Protein AF-A0A1G5BGG0-F1 (afdb_monomer_lite)

Sequence (220 aa):
MVTHTICEYDKLLIKLFEKKNYEIHVLNIMNLSRKIFKEKYERVTEQSEGQCDYIALESKIKFDAKLPFEPWQIELLTNGKKHEADVMGWLNVLKEESIYEPLEHRCNRNYIKEKKLYQIMKMQIEKDRPDENIIFFIPYPIVYSESTSVFGQFASDYLDALYEALEKEVNLESREIFIIYPASEKNQFAIRTMKKTIVEYVYYEGMEEYFSYETMIRVE

Secondary structure (DSSP, 8-state):
-EEEEEEEE-TTHHHHHGGGHHHHHHHHHHHH-SSSS-S-EEE-S--SSS--SEEETTT--EEEEE----HHHHHTT--SSSS---HHHHHHHHHTTSTTS-HHHHT-HHHHHHSHHHHHHHHHHHHS-TTEEEEEE--S--S---TT-TTGGGS--HHHHHHHHHHHHS--TTPPEEEEEE-SSTTEEEEEETTSS-EEEEE-GGGTTTEEEEEEEE--

Radius of gyration: 17.03 Å; chains: 1; bounding box: 40×47×41 Å

Foldseek 3Di:
DDKDKDKWFDLCLLVCVPPVVVLVVVLVQLCQDCPPNPAHKDADPCCVDQAAGIAGPPPRQGAHEDALDDPVLSCLSHPPPDDRRNVVVSVVLCCCQAQNDDQVQLQDLVSLCVDSSLVSVLVVLQPHDLSYAYEYEDAEHRHAADPPDPCVLVDCGSLLSSLVNSVVPDCSPPHWYWYWYDYQAWQKIWIDTNVDSDIDIGHDCVCVNGMTIHMDDDDD

Structure (mmCIF, N/CA/C/O backbone):
data_AF-A0A1G5BGG0-F1
#
_entry.id   AF-A0A1G5BGG0-F1
#
loop_
_atom_site.group_PDB
_atom_site.id
_atom_site.type_symbol
_atom_site.label_atom_id
_atom_site.label_alt_id
_atom_site.label_comp_id
_atom_site.label_asym_id
_atom_site.label_entity_id
_atom_site.label_seq_id
_atom_site.pdbx_PDB_ins_code
_atom_site.Cartn_x
_atom_site.Cartn_y
_atom_site.Cartn_z
_atom_site.occupancy
_atom_site.B_iso_or_equiv
_atom_site.auth_seq_id
_atom_site.auth_comp_id
_atom_site.auth_asym_id
_atom_site.auth_atom_id
_atom_site.pdbx_PDB_model_num
ATOM 1 N N . MET A 1 1 ? 12.019 -22.922 -15.764 1.00 52.41 1 MET A N 1
ATOM 2 C CA . MET A 1 1 ? 10.893 -21.988 -15.560 1.00 52.41 1 MET A CA 1
ATOM 3 C C . MET A 1 1 ? 11.417 -20.592 -15.825 1.00 52.41 1 MET A C 1
ATOM 5 O O . MET A 1 1 ? 12.316 -20.160 -15.112 1.00 52.41 1 MET A O 1
ATOM 9 N N . VAL A 1 2 ? 10.946 -19.949 -16.894 1.00 52.53 2 VAL A N 1
ATOM 10 C CA . VAL A 1 2 ? 11.368 -18.588 -17.248 1.00 52.53 2 VAL A CA 1
ATOM 11 C C . VAL A 1 2 ? 10.204 -17.653 -16.968 1.00 52.53 2 VAL A C 1
ATOM 13 O O . VAL A 1 2 ? 9.147 -17.740 -17.598 1.00 52.53 2 VAL A O 1
ATOM 16 N N . THR A 1 3 ? 10.402 -16.768 -16.003 1.00 57.41 3 THR A N 1
ATOM 17 C CA . THR A 1 3 ? 9.424 -15.755 -15.622 1.00 57.41 3 THR A CA 1
ATOM 18 C C . THR A 1 3 ? 9.630 -14.518 -16.489 1.00 57.41 3 THR A C 1
ATOM 20 O O . THR A 1 3 ? 10.728 -13.966 -16.527 1.00 57.41 3 THR A O 1
ATOM 23 N N . HIS A 1 4 ? 8.589 -14.099 -17.206 1.00 62.53 4 HIS A N 1
ATOM 24 C CA . HIS A 1 4 ? 8.571 -12.859 -17.976 1.00 62.53 4 HIS A CA 1
ATOM 25 C C . HIS A 1 4 ? 7.693 -11.850 -17.250 1.00 62.53 4 HIS A C 1
ATOM 27 O O . HIS A 1 4 ? 6.486 -12.043 -17.131 1.00 62.53 4 HIS A O 1
ATOM 33 N N . THR A 1 5 ? 8.297 -10.770 -16.777 1.00 69.44 5 THR A N 1
ATOM 34 C CA . THR A 1 5 ? 7.572 -9.664 -16.154 1.00 69.44 5 THR A CA 1
ATOM 35 C C . THR A 1 5 ? 7.357 -8.567 -17.187 1.00 69.44 5 THR A C 1
ATOM 37 O O . THR A 1 5 ? 8.322 -8.050 -17.751 1.00 69.44 5 THR A O 1
ATOM 40 N N . ILE A 1 6 ? 6.096 -8.221 -17.437 1.00 73.50 6 ILE A N 1
ATOM 41 C CA . ILE A 1 6 ? 5.697 -7.050 -18.212 1.00 73.50 6 ILE A CA 1
ATOM 42 C C . ILE A 1 6 ? 5.315 -5.965 -17.216 1.00 73.50 6 ILE A C 1
ATOM 44 O O . ILE A 1 6 ? 4.438 -6.146 -16.373 1.00 73.50 6 ILE A O 1
ATOM 48 N N . CYS A 1 7 ? 6.001 -4.834 -17.305 1.00 74.94 7 CYS A N 1
ATOM 49 C CA . CYS A 1 7 ? 5.709 -3.675 -16.489 1.00 74.94 7 CYS A CA 1
ATOM 50 C C . CYS A 1 7 ? 5.693 -2.449 -17.392 1.00 74.94 7 CYS A C 1
ATOM 52 O O . CYS A 1 7 ? 6.718 -2.071 -17.959 1.00 74.94 7 CYS A O 1
ATOM 54 N N . GLU A 1 8 ? 4.509 -1.876 -17.554 1.00 80.62 8 GLU A N 1
ATOM 55 C CA . GLU A 1 8 ? 4.255 -0.719 -18.396 1.00 80.62 8 GLU A CA 1
ATOM 56 C C . GLU A 1 8 ? 3.761 0.414 -17.510 1.00 80.62 8 GLU A C 1
ATOM 58 O O . GLU A 1 8 ? 2.839 0.250 -16.715 1.00 80.62 8 GLU A O 1
ATOM 63 N N . TYR A 1 9 ? 4.384 1.573 -17.647 1.00 81.31 9 TYR A N 1
ATOM 64 C CA . TYR A 1 9 ? 4.003 2.779 -16.933 1.00 81.31 9 TYR A CA 1
ATOM 65 C C . TYR A 1 9 ? 3.740 3.870 -17.956 1.00 81.31 9 TYR A C 1
ATOM 67 O O . TYR A 1 9 ? 4.577 4.129 -18.826 1.00 81.31 9 TYR A O 1
ATOM 75 N N . ASP A 1 10 ? 2.578 4.500 -17.851 1.00 80.50 10 ASP A N 1
ATOM 76 C CA . ASP A 1 10 ? 2.193 5.584 -18.739 1.00 80.50 10 ASP A CA 1
ATOM 77 C C . ASP A 1 10 ? 2.795 6.914 -18.253 1.00 80.50 10 ASP A C 1
ATOM 79 O O . ASP A 1 10 ? 3.071 7.113 -17.066 1.00 80.50 10 ASP A O 1
ATOM 83 N N . LYS A 1 11 ? 2.953 7.882 -19.161 1.00 71.81 11 LYS A N 1
ATOM 84 C CA . LYS A 1 11 ? 3.313 9.264 -18.801 1.00 71.81 11 LYS A CA 1
ATOM 85 C C . LYS A 1 11 ? 2.271 9.902 -17.870 1.00 71.81 11 LYS A C 1
ATOM 87 O O . LYS A 1 11 ? 2.589 10.856 -17.161 1.00 71.81 11 LYS A O 1
ATOM 92 N N . LEU A 1 12 ? 1.042 9.385 -17.850 1.00 82.56 12 LEU A N 1
ATOM 93 C CA . LEU A 1 12 ? -0.016 9.772 -16.924 1.00 82.56 12 LEU A CA 1
ATOM 94 C C . LEU A 1 12 ? 0.235 9.340 -15.480 1.00 82.56 12 LEU A C 1
ATOM 96 O O . LEU A 1 12 ? -0.450 9.875 -14.610 1.00 82.56 12 LEU A O 1
ATOM 100 N N . LEU A 1 13 ? 1.217 8.472 -15.195 1.00 84.81 13 LEU A N 1
ATOM 101 C CA . LEU A 1 13 ? 1.564 8.034 -13.838 1.00 84.81 13 LEU A CA 1
ATOM 102 C C . LEU A 1 13 ? 1.649 9.205 -12.855 1.00 84.81 13 LEU A C 1
ATOM 104 O O . LEU A 1 13 ? 1.180 9.090 -11.729 1.00 84.81 13 LEU A O 1
ATOM 108 N N . ILE A 1 14 ? 2.169 10.359 -13.283 1.00 83.56 14 ILE A N 1
ATOM 109 C CA . ILE A 1 14 ? 2.262 11.533 -12.414 1.00 83.56 14 ILE A CA 1
ATOM 110 C C . ILE A 1 14 ? 0.910 11.987 -11.853 1.00 83.56 14 ILE A C 1
ATOM 112 O O . ILE A 1 14 ? 0.824 12.382 -10.691 1.00 83.56 14 ILE A O 1
ATOM 116 N N . LYS A 1 15 ? -0.167 11.886 -12.637 1.00 84.75 15 LYS A N 1
ATOM 117 C CA . LYS A 1 15 ? -1.506 12.285 -12.197 1.00 84.75 15 LYS A CA 1
ATOM 118 C C . LYS A 1 15 ? -1.985 11.461 -11.008 1.00 84.75 15 LYS A C 1
ATOM 120 O O . LYS A 1 15 ? -2.790 11.974 -10.243 1.00 84.75 15 LYS A O 1
ATOM 125 N N . LEU A 1 16 ? -1.477 10.242 -10.815 1.00 88.12 16 LEU A N 1
ATOM 126 C CA . LEU A 1 16 ? -1.760 9.434 -9.627 1.00 88.12 16 LEU A CA 1
ATOM 127 C C . LEU A 1 16 ? -1.250 10.121 -8.347 1.00 88.12 16 LEU A C 1
ATOM 129 O O . LEU A 1 16 ? -1.905 10.074 -7.307 1.00 88.12 16 LEU A O 1
ATOM 133 N N . PHE A 1 17 ? -0.106 10.801 -8.439 1.00 85.50 17 PHE A N 1
ATOM 134 C CA . PHE A 1 17 ? 0.543 11.518 -7.338 1.00 85.50 17 PHE A CA 1
ATOM 135 C C . PHE A 1 17 ? 0.024 12.960 -7.182 1.00 85.50 17 PHE A C 1
ATOM 137 O O . PHE A 1 17 ? 0.125 13.545 -6.103 1.00 85.50 17 PHE A O 1
ATOM 144 N N . GLU A 1 18 ? -0.560 13.547 -8.230 1.00 80.31 18 GLU A N 1
ATOM 145 C CA . GLU A 1 18 ? -1.168 14.880 -8.174 1.00 80.31 18 GLU A CA 1
ATOM 146 C C . GLU A 1 18 ? -2.458 14.896 -7.344 1.00 80.31 18 GLU A C 1
ATOM 148 O O . GLU A 1 18 ? -3.269 13.975 -7.401 1.00 80.31 18 GLU A O 1
ATOM 153 N N . LYS A 1 19 ? -2.686 15.993 -6.603 1.00 68.69 19 LYS A N 1
ATOM 154 C CA . LYS A 1 19 ? -3.953 16.298 -5.902 1.00 68.69 19 LYS A CA 1
ATOM 155 C C . LYS A 1 19 ? -4.519 15.149 -5.054 1.00 68.69 19 LYS A C 1
ATOM 157 O O . LYS A 1 19 ? -5.734 15.078 -4.870 1.00 68.69 19 LYS A O 1
ATOM 162 N N . LYS A 1 20 ? -3.651 14.276 -4.529 1.00 75.31 20 LYS A N 1
ATOM 163 C CA . LYS A 1 20 ? -4.066 13.102 -3.756 1.00 75.31 20 LYS A CA 1
ATOM 164 C C . LYS A 1 20 ? -5.010 12.171 -4.546 1.00 75.31 20 LYS A C 1
ATOM 166 O O . LYS A 1 20 ? -5.892 11.539 -3.973 1.00 75.31 20 LYS A O 1
ATOM 171 N N . ASN A 1 21 ? -4.856 12.085 -5.871 1.00 88.00 21 ASN A N 1
ATOM 172 C CA . ASN A 1 21 ? -5.694 11.222 -6.709 1.00 88.00 21 ASN A CA 1
ATOM 173 C C . ASN A 1 21 ? -5.569 9.745 -6.311 1.00 88.00 21 ASN A C 1
ATOM 175 O O . ASN A 1 21 ? -6.582 9.050 -6.277 1.00 88.00 21 ASN A O 1
ATOM 179 N N . TYR A 1 22 ? -4.370 9.286 -5.923 1.00 92.31 22 TYR A N 1
ATOM 180 C CA . TYR A 1 22 ? -4.160 7.928 -5.409 1.00 92.31 22 TYR A CA 1
ATOM 181 C C . TYR A 1 22 ? -5.117 7.554 -4.267 1.00 92.31 22 TYR A C 1
ATOM 183 O O . TYR A 1 22 ? -5.508 6.392 -4.182 1.00 92.31 22 TYR A O 1
ATOM 191 N N . GLU A 1 23 ? -5.549 8.512 -3.435 1.00 94.00 23 GLU A N 1
ATOM 192 C CA . GLU A 1 23 ? -6.468 8.250 -2.321 1.00 94.00 23 GLU A CA 1
ATOM 193 C C . GLU A 1 23 ? -7.822 7.710 -2.806 1.00 94.00 23 GLU A C 1
ATOM 195 O O . GLU A 1 23 ? -8.420 6.836 -2.182 1.00 94.00 23 GLU A O 1
ATOM 200 N N . ILE A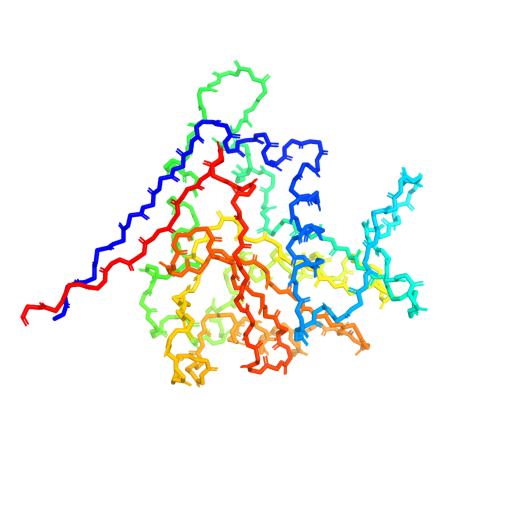 1 24 ? -8.303 8.171 -3.967 1.00 94.12 24 ILE A N 1
ATOM 201 C CA . ILE A 1 24 ? -9.555 7.679 -4.564 1.00 94.12 24 ILE A CA 1
ATOM 202 C C . ILE A 1 24 ? -9.409 6.201 -4.931 1.00 94.12 24 ILE A C 1
ATOM 204 O O . ILE A 1 24 ? -10.302 5.392 -4.675 1.00 94.12 24 ILE A O 1
ATOM 208 N N . HIS A 1 25 ? -8.270 5.835 -5.514 1.00 96.12 25 HIS A N 1
ATOM 209 C CA . HIS A 1 25 ? -8.017 4.458 -5.907 1.00 96.12 25 HIS A CA 1
ATOM 210 C C . HIS A 1 25 ? -7.792 3.554 -4.691 1.00 96.12 25 HIS A C 1
ATOM 212 O O . HIS A 1 25 ? -8.313 2.440 -4.668 1.00 96.12 25 HIS A O 1
ATOM 218 N N . VAL A 1 26 ? -7.095 4.040 -3.659 1.00 97.38 26 VAL A N 1
ATOM 219 C CA . VAL A 1 26 ? -6.958 3.336 -2.375 1.00 97.38 26 VAL A CA 1
ATOM 220 C C . VAL A 1 26 ? -8.332 3.069 -1.768 1.00 97.38 26 VAL A C 1
ATOM 222 O O . VAL A 1 26 ? -8.623 1.924 -1.432 1.00 97.38 26 VAL A O 1
ATOM 225 N N . LEU A 1 27 ? -9.215 4.070 -1.712 1.00 97.44 27 LEU A N 1
ATOM 226 C CA . LEU A 1 27 ? -10.576 3.903 -1.202 1.00 97.44 27 LEU A CA 1
ATOM 227 C C . LEU A 1 27 ? -11.379 2.860 -1.992 1.00 97.44 27 LEU A C 1
ATOM 229 O O . LEU A 1 27 ? -12.095 2.046 -1.405 1.00 97.44 27 LEU A O 1
ATOM 233 N N . ASN A 1 28 ? -11.273 2.873 -3.321 1.00 97.69 28 ASN A N 1
ATOM 234 C CA . ASN A 1 28 ? -11.950 1.892 -4.168 1.00 97.69 28 ASN A CA 1
ATOM 235 C C . ASN A 1 28 ? -11.436 0.473 -3.892 1.00 97.69 28 ASN A C 1
ATOM 237 O O . ASN A 1 28 ? -12.239 -0.442 -3.715 1.00 97.69 28 ASN A O 1
ATOM 241 N N . ILE A 1 29 ? -10.117 0.300 -3.779 1.00 98.00 29 ILE A N 1
ATOM 242 C CA . ILE A 1 29 ? -9.477 -0.974 -3.423 1.00 98.00 29 ILE A CA 1
ATOM 243 C C . ILE A 1 29 ? -9.924 -1.438 -2.026 1.00 98.00 29 ILE A C 1
ATOM 245 O O . ILE A 1 29 ? -10.312 -2.596 -1.867 1.00 98.00 29 ILE A O 1
ATOM 249 N N . MET A 1 30 ? -9.950 -0.545 -1.030 1.00 97.88 30 MET A N 1
ATOM 250 C CA . MET A 1 30 ? -10.463 -0.846 0.315 1.00 97.88 30 MET A CA 1
ATOM 251 C C . MET A 1 30 ? -11.907 -1.348 0.260 1.00 97.88 30 MET A C 1
ATOM 253 O O . MET A 1 30 ? -12.226 -2.373 0.846 1.00 97.88 30 MET A O 1
ATOM 257 N N . ASN A 1 31 ? -12.782 -0.672 -0.486 1.00 98.12 31 ASN A N 1
ATOM 258 C CA . ASN A 1 31 ? -14.199 -1.031 -0.578 1.00 98.12 31 ASN A CA 1
ATOM 259 C C . ASN A 1 31 ? -14.484 -2.302 -1.408 1.00 98.12 31 ASN A C 1
ATOM 261 O O . ASN A 1 31 ? -15.619 -2.803 -1.364 1.00 98.12 31 ASN A O 1
ATOM 265 N N . LEU A 1 32 ? -13.494 -2.803 -2.158 1.00 97.81 32 LEU A N 1
ATOM 266 C CA . LEU A 1 32 ? -13.524 -4.086 -2.873 1.00 97.81 32 LEU A CA 1
ATOM 267 C C . LEU A 1 32 ? -13.061 -5.266 -2.006 1.00 97.81 32 LEU A C 1
ATOM 269 O O . LEU A 1 32 ? -13.429 -6.410 -2.290 1.00 97.81 32 LEU A O 1
ATOM 273 N N . SER A 1 33 ? -12.277 -4.997 -0.962 1.00 97.12 33 SER A N 1
ATOM 274 C CA . SER A 1 33 ? -11.828 -5.994 0.008 1.00 97.12 33 SER A CA 1
ATOM 275 C C . SER A 1 33 ? -13.014 -6.642 0.731 1.00 97.12 33 SER A C 1
ATOM 277 O O . SER A 1 33 ? -14.056 -6.034 0.977 1.00 97.12 33 SER A O 1
ATOM 279 N N . ARG A 1 34 ? -12.869 -7.929 1.042 1.00 94.56 34 ARG A N 1
ATOM 280 C CA . ARG A 1 34 ? -13.844 -8.751 1.772 1.00 94.56 34 ARG A CA 1
ATOM 281 C C . ARG A 1 34 ? -13.232 -9.423 2.997 1.00 94.56 34 ARG A C 1
ATOM 283 O O . ARG A 1 34 ? -13.969 -9.954 3.830 1.00 94.56 34 ARG A O 1
ATOM 290 N N . LYS A 1 35 ? -11.901 -9.460 3.108 1.00 93.19 35 LYS A N 1
ATOM 291 C CA . LYS A 1 35 ? -11.180 -10.138 4.195 1.00 93.19 35 LYS A CA 1
ATOM 292 C C . LYS A 1 35 ? -10.451 -9.162 5.104 1.00 93.19 35 LYS A C 1
ATOM 294 O O . LYS A 1 35 ? -10.520 -9.345 6.319 1.00 93.19 35 LYS A O 1
ATOM 299 N N . ILE A 1 36 ? -9.753 -8.181 4.539 1.00 95.00 36 ILE A N 1
ATOM 300 C CA . ILE A 1 36 ? -8.925 -7.237 5.298 1.00 95.00 36 ILE A CA 1
ATOM 301 C C . ILE A 1 36 ? -9.741 -6.009 5.706 1.00 95.00 36 ILE A C 1
ATOM 303 O O . ILE A 1 36 ? -9.932 -5.778 6.897 1.00 95.00 36 ILE A O 1
ATOM 307 N N . PHE A 1 37 ? -10.294 -5.284 4.738 1.00 95.75 37 PHE A N 1
ATOM 308 C CA . PHE A 1 37 ? -11.191 -4.154 4.950 1.00 95.75 37 PHE A CA 1
ATOM 309 C C . PHE A 1 37 ? -12.638 -4.628 4.774 1.00 95.75 37 PHE A C 1
ATOM 311 O O . PHE A 1 37 ? -13.161 -4.691 3.669 1.00 95.75 37 PHE A O 1
ATOM 318 N N . LYS A 1 38 ? -13.270 -5.062 5.870 1.00 93.88 38 LYS A N 1
ATOM 319 C CA . LYS A 1 38 ? -14.586 -5.734 5.832 1.00 93.88 38 LYS A CA 1
ATOM 320 C C . LYS A 1 38 ? -15.781 -4.783 5.837 1.00 93.88 38 LYS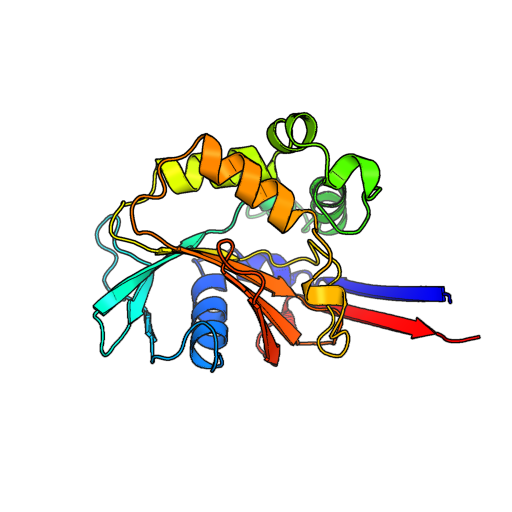 A C 1
ATOM 322 O O . LYS A 1 38 ? -16.902 -5.223 5.590 1.00 93.88 38 LYS A O 1
ATOM 327 N N . GLU A 1 39 ? -15.553 -3.523 6.179 1.00 95.56 39 GLU A N 1
ATOM 328 C CA . GLU A 1 39 ? -16.599 -2.510 6.274 1.00 95.56 39 GLU A CA 1
ATOM 329 C C . GLU A 1 39 ? -16.746 -1.741 4.957 1.00 95.56 39 GLU A C 1
ATOM 331 O O . GLU A 1 39 ? -16.092 -2.023 3.951 1.00 95.56 39 GLU A O 1
ATOM 336 N N . LYS A 1 40 ? -17.633 -0.748 4.965 1.00 96.81 40 LYS A N 1
ATOM 337 C CA . LYS A 1 40 ? -17.622 0.317 3.970 1.00 96.81 40 LYS A CA 1
ATOM 338 C C . LYS A 1 40 ? -16.899 1.527 4.523 1.00 96.81 40 LYS A C 1
ATOM 340 O O . LYS A 1 40 ? -17.029 1.849 5.702 1.00 96.81 40 LYS A O 1
ATOM 345 N N . TYR A 1 41 ? -16.152 2.181 3.649 1.00 97.31 41 TYR A N 1
ATOM 346 C CA . TYR A 1 41 ? -15.311 3.319 3.981 1.00 97.31 41 TYR A CA 1
ATOM 347 C C . TYR A 1 41 ? -15.705 4.497 3.106 1.00 97.31 41 TYR A C 1
ATOM 349 O O . TYR A 1 41 ? -16.041 4.321 1.929 1.00 97.31 41 TYR A O 1
ATOM 357 N N . GLU A 1 42 ? -15.634 5.693 3.671 1.00 96.12 42 GLU A N 1
ATOM 358 C CA . GLU A 1 42 ? -15.828 6.946 2.950 1.00 96.12 42 GLU A CA 1
ATOM 359 C C . GLU A 1 42 ? -14.609 7.850 3.106 1.00 96.12 42 GLU A C 1
ATOM 361 O O . GLU A 1 42 ? -13.887 7.778 4.103 1.00 96.12 42 GLU A O 1
ATOM 366 N N . ARG A 1 43 ? -14.386 8.703 2.104 1.00 94.06 43 ARG A N 1
ATOM 367 C CA . ARG A 1 43 ? -13.357 9.739 2.164 1.00 94.06 43 ARG A CA 1
ATOM 368 C C . ARG A 1 43 ? -13.833 10.889 3.040 1.00 94.06 43 ARG A C 1
ATOM 370 O O . ARG A 1 43 ? -14.956 11.363 2.872 1.00 94.06 43 ARG A O 1
ATOM 377 N N . VAL A 1 44 ? -12.956 11.399 3.893 1.00 89.00 44 VAL A N 1
ATOM 378 C CA . VAL A 1 44 ? -13.223 12.617 4.662 1.00 89.00 44 VAL A CA 1
ATOM 379 C C . VAL A 1 44 ? -13.037 13.836 3.752 1.00 89.00 44 VAL A C 1
ATOM 381 O O . VAL A 1 44 ? -11.947 14.093 3.248 1.00 89.00 44 VAL A O 1
ATOM 384 N N . THR A 1 45 ? -14.114 14.582 3.494 1.00 77.25 45 THR A N 1
ATOM 385 C CA . THR A 1 45 ? -14.118 15.681 2.508 1.00 77.25 45 THR A CA 1
ATOM 386 C C . THR A 1 45 ? -13.646 17.029 3.057 1.00 77.25 45 THR A C 1
ATOM 388 O O . THR A 1 45 ? -13.226 17.882 2.280 1.00 77.25 45 THR A O 1
ATOM 391 N N . GLU A 1 46 ? -13.701 17.244 4.373 1.00 67.81 46 GLU A N 1
ATOM 392 C CA . GLU A 1 46 ? -13.362 18.522 5.019 1.00 67.81 46 GLU A CA 1
ATOM 393 C C . GLU A 1 46 ? -11.990 18.495 5.709 1.00 67.81 46 GLU A C 1
ATOM 395 O O . GLU A 1 46 ? -11.898 18.757 6.902 1.00 67.81 46 GLU A O 1
ATOM 400 N N . GLN A 1 47 ? -10.907 18.221 4.976 1.00 62.81 47 GLN A N 1
ATOM 401 C CA . GLN A 1 47 ? -9.542 18.165 5.525 1.00 62.81 47 GLN A CA 1
ATOM 402 C C . GLN A 1 47 ? -9.008 19.564 5.907 1.00 62.81 47 GLN A C 1
ATOM 404 O O . GLN A 1 47 ? -8.192 20.150 5.199 1.00 62.81 47 GLN A O 1
ATOM 409 N N . SER A 1 48 ? -9.489 20.130 7.017 1.00 53.97 48 SER A N 1
ATOM 410 C CA . SER A 1 48 ? -9.129 21.483 7.465 1.00 53.97 48 SER A CA 1
ATOM 411 C C . SER A 1 48 ? -7.811 21.562 8.237 1.00 53.97 48 SER A C 1
ATOM 413 O O . SER A 1 48 ? -7.217 22.628 8.221 1.00 53.97 48 SER A O 1
ATOM 415 N N . GLU A 1 49 ? -7.330 20.465 8.843 1.00 56.81 49 GLU A N 1
ATOM 416 C CA . GLU A 1 49 ? -5.932 20.266 9.284 1.00 56.81 49 GLU A CA 1
ATOM 417 C C . GLU A 1 49 ? -5.740 18.876 9.939 1.00 56.81 49 GLU A C 1
ATOM 419 O O . GLU A 1 49 ? -6.308 18.561 10.990 1.00 56.81 49 GLU A O 1
ATOM 424 N N . GLY A 1 50 ? -4.913 18.028 9.315 1.00 61.31 50 GLY A N 1
ATOM 425 C CA . GLY A 1 50 ? -4.440 16.749 9.869 1.00 61.31 50 GLY A CA 1
ATOM 426 C C . GLY A 1 50 ? -5.489 15.649 10.057 1.00 61.31 50 GLY A C 1
ATOM 427 O O . GLY A 1 50 ? -5.255 14.744 10.841 1.00 61.31 50 GLY A O 1
ATOM 428 N N . GLN A 1 51 ? -6.655 15.738 9.423 1.00 77.25 51 GLN A N 1
ATOM 429 C CA . GLN A 1 51 ? -7.670 14.683 9.487 1.00 77.25 51 GLN A CA 1
ATOM 430 C C . GLN A 1 51 ? -7.270 13.482 8.626 1.00 77.25 51 GLN A C 1
ATOM 432 O O . GLN A 1 51 ? -6.741 13.692 7.536 1.00 77.25 51 GLN A O 1
ATOM 437 N N . CYS A 1 52 ? -7.603 12.275 9.088 1.00 88.00 52 CYS A N 1
ATOM 438 C CA . CYS A 1 52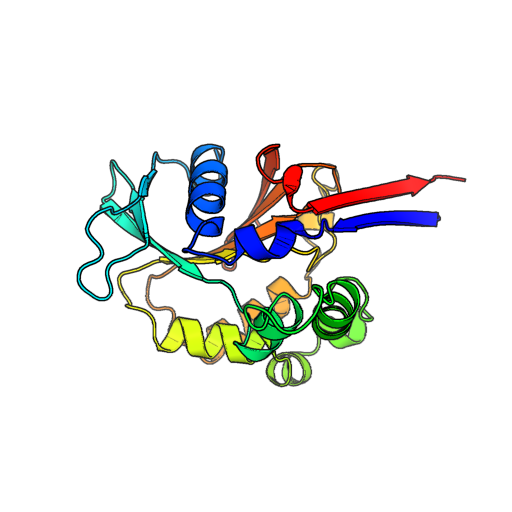 ? -7.470 11.043 8.320 1.00 88.00 52 CYS A CA 1
ATOM 439 C C . CYS A 1 52 ? -8.126 11.123 6.933 1.00 88.00 52 CYS A C 1
ATOM 441 O O . CYS A 1 52 ? -9.157 11.782 6.749 1.00 88.00 52 CYS A O 1
ATOM 443 N N . ASP A 1 53 ? -7.591 10.374 5.977 1.00 91.88 53 ASP A N 1
ATOM 444 C CA . ASP A 1 53 ? -8.165 10.285 4.633 1.00 91.88 53 ASP A CA 1
ATOM 445 C C . ASP A 1 53 ? -9.508 9.537 4.581 1.00 91.88 53 ASP A C 1
ATOM 447 O O . ASP A 1 53 ? -10.403 9.938 3.825 1.00 91.88 53 ASP A O 1
ATOM 451 N N . TYR A 1 54 ? -9.687 8.485 5.391 1.00 95.31 54 TYR A N 1
ATOM 452 C CA . TYR A 1 54 ? -10.899 7.656 5.377 1.00 95.31 54 TYR A CA 1
ATOM 453 C C . TYR A 1 54 ? -11.420 7.310 6.764 1.00 95.31 54 TYR A C 1
ATOM 455 O O . TYR A 1 54 ? -10.670 7.158 7.730 1.00 95.31 54 TYR A O 1
ATOM 463 N N . ILE A 1 55 ? -12.729 7.076 6.825 1.00 95.69 55 ILE A N 1
ATOM 464 C CA . ILE A 1 55 ? -13.409 6.571 8.013 1.00 95.69 55 ILE A CA 1
ATOM 465 C C . ILE A 1 55 ? -14.287 5.372 7.659 1.00 95.69 55 ILE A C 1
ATOM 467 O O . ILE A 1 55 ? -14.984 5.359 6.641 1.00 95.69 55 ILE A O 1
ATOM 471 N N . ALA A 1 56 ? -14.247 4.345 8.503 1.00 96.62 56 ALA A N 1
ATOM 472 C CA . ALA A 1 56 ? -15.161 3.218 8.423 1.00 96.62 56 ALA A CA 1
ATOM 473 C C . ALA A 1 56 ? -16.571 3.655 8.850 1.00 96.62 56 ALA A C 1
ATOM 475 O O . ALA A 1 56 ? -16.751 4.286 9.895 1.00 96.62 56 ALA A O 1
ATOM 476 N N . LEU A 1 57 ? -17.587 3.332 8.050 1.00 95.62 57 LEU A N 1
ATOM 477 C CA . LEU A 1 57 ? -18.945 3.833 8.260 1.00 95.62 57 LEU A CA 1
ATOM 478 C C . LEU A 1 57 ? -19.583 3.311 9.551 1.00 95.62 57 LEU A C 1
ATOM 480 O O . LEU A 1 57 ? -20.319 4.068 10.192 1.00 95.62 57 LEU A O 1
ATOM 484 N N . GLU A 1 58 ? -19.296 2.069 9.946 1.00 95.50 58 GLU A N 1
ATOM 485 C CA . GLU A 1 58 ? -19.908 1.429 11.115 1.00 95.50 58 GLU A CA 1
ATOM 486 C C . GLU A 1 58 ? -19.056 1.628 12.371 1.00 95.50 58 GLU A C 1
ATOM 488 O O . GLU A 1 58 ? -19.529 2.200 13.353 1.00 95.50 58 GLU A O 1
ATOM 493 N N . SER A 1 59 ? -17.789 1.207 12.339 1.00 94.81 59 SER A N 1
ATOM 494 C CA . SER A 1 59 ? -16.898 1.232 13.507 1.00 94.81 59 SER A CA 1
ATOM 495 C C . SER A 1 59 ? -16.280 2.597 13.802 1.00 94.81 59 SER A C 1
ATOM 497 O O . SER A 1 59 ? -15.738 2.798 14.889 1.00 94.81 59 SER A O 1
ATOM 499 N N . LYS A 1 60 ? -16.345 3.534 12.847 1.00 94.62 60 LYS A N 1
ATOM 500 C CA . LYS A 1 60 ? -15.686 4.851 12.908 1.00 94.62 60 LYS A CA 1
ATOM 501 C C . LYS A 1 60 ? -14.162 4.787 13.038 1.00 94.62 60 LYS A C 1
ATOM 503 O O . LYS A 1 60 ? -13.536 5.792 13.370 1.00 94.62 60 LYS A O 1
ATOM 508 N N . ILE A 1 61 ? -13.560 3.633 12.745 1.00 94.56 61 ILE A N 1
ATOM 509 C CA . ILE A 1 61 ? -12.106 3.480 12.674 1.00 94.56 61 ILE A CA 1
ATOM 510 C C . ILE A 1 61 ? -11.569 4.364 11.546 1.00 94.56 61 ILE A C 1
ATOM 512 O O . ILE A 1 61 ? -12.138 4.409 10.452 1.00 94.56 61 ILE A O 1
ATOM 516 N N . LYS A 1 62 ? -10.472 5.063 11.830 1.00 94.81 62 LYS A N 1
ATOM 517 C CA . LYS A 1 62 ? -9.834 6.020 10.929 1.00 94.81 62 LYS A CA 1
ATOM 518 C C . LYS A 1 62 ? -8.647 5.399 10.211 1.00 94.81 62 LYS A C 1
ATOM 520 O O . LYS A 1 62 ? -7.937 4.572 10.785 1.00 94.81 62 LYS A O 1
ATOM 525 N N . PHE A 1 63 ? -8.432 5.828 8.976 1.00 95.62 63 PHE A N 1
ATOM 526 C CA . PHE A 1 63 ? -7.349 5.357 8.125 1.00 95.62 63 PHE A CA 1
ATOM 527 C C . PHE A 1 63 ? -6.720 6.524 7.382 1.00 95.62 63 PHE A C 1
ATOM 529 O O . PHE A 1 63 ? -7.439 7.352 6.826 1.00 95.62 63 PHE A O 1
ATOM 536 N N . ASP A 1 64 ? -5.397 6.532 7.308 1.00 94.56 64 ASP A N 1
ATOM 537 C CA . ASP A 1 64 ? -4.642 7.521 6.557 1.00 94.56 64 ASP A CA 1
ATOM 538 C C . ASP A 1 64 ? -3.756 6.845 5.509 1.00 94.56 64 ASP A C 1
ATOM 540 O O . ASP A 1 64 ? -3.021 5.896 5.811 1.00 94.56 64 ASP A O 1
ATOM 544 N N . ALA A 1 65 ? -3.862 7.277 4.250 1.00 95.31 65 ALA A N 1
ATOM 545 C CA . ALA A 1 65 ? -3.105 6.685 3.159 1.00 95.31 65 ALA A CA 1
ATOM 546 C C . ALA A 1 65 ? -1.829 7.468 2.885 1.00 95.31 65 ALA A C 1
ATOM 548 O O . ALA A 1 65 ? -1.832 8.640 2.513 1.00 95.31 65 ALA A O 1
ATOM 549 N N . LYS A 1 66 ? -0.706 6.765 2.949 1.00 94.19 66 LYS A N 1
ATOM 550 C CA . LYS A 1 66 ? 0.617 7.319 2.710 1.00 94.19 66 LYS A CA 1
ATOM 551 C C . LYS A 1 66 ? 1.210 6.769 1.422 1.00 94.19 66 LYS A C 1
ATOM 553 O O . LYS A 1 66 ? 1.137 5.577 1.122 1.00 94.19 66 LYS A O 1
ATOM 558 N N . LEU A 1 67 ? 1.873 7.660 0.700 1.00 93.25 67 LEU A N 1
ATOM 559 C CA . LEU A 1 67 ? 2.812 7.327 -0.359 1.00 93.25 67 LEU A CA 1
ATOM 560 C C . LEU A 1 67 ? 4.222 7.304 0.254 1.00 93.25 67 LEU A C 1
ATOM 562 O O . LEU A 1 67 ? 4.707 8.360 0.677 1.00 93.25 67 LEU A O 1
ATOM 566 N N . PRO A 1 68 ? 4.896 6.144 0.342 1.00 92.94 68 PRO A N 1
ATOM 567 C CA . PRO A 1 68 ? 6.190 6.048 1.003 1.00 92.94 68 PRO A CA 1
ATOM 568 C C . PRO A 1 68 ? 7.331 6.428 0.045 1.00 92.94 68 PRO A C 1
ATOM 570 O O . PRO A 1 68 ? 8.206 5.620 -0.260 1.00 92.94 68 PRO A O 1
ATOM 573 N N . PHE A 1 69 ? 7.315 7.677 -0.426 1.00 91.06 69 PHE A N 1
ATOM 574 C CA . PHE A 1 69 ? 8.335 8.254 -1.302 1.00 91.06 69 PHE A CA 1
ATOM 575 C C . PHE A 1 69 ? 8.844 9.585 -0.749 1.00 91.06 69 PHE A C 1
ATOM 577 O O . PHE A 1 69 ? 8.085 10.386 -0.200 1.00 91.06 69 PHE A O 1
ATOM 584 N N . GLU A 1 70 ? 10.131 9.851 -0.934 1.00 89.38 70 GLU A N 1
ATOM 585 C CA . GLU A 1 70 ? 10.711 11.171 -0.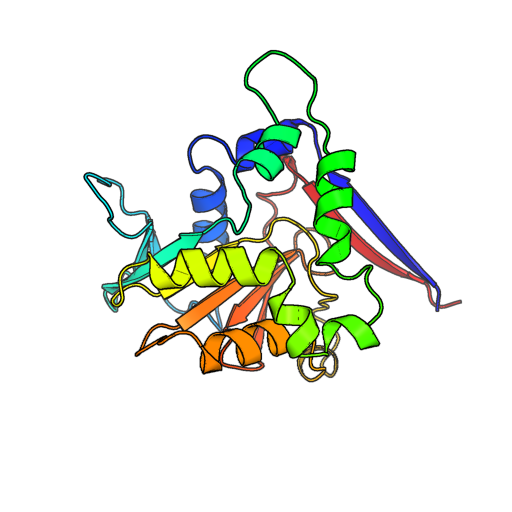732 1.00 89.38 70 GLU A CA 1
ATOM 586 C C . GLU A 1 70 ? 10.271 12.126 -1.854 1.00 89.38 70 GLU A C 1
ATOM 588 O O . GLU A 1 70 ? 10.068 11.692 -2.993 1.00 89.38 70 GLU A O 1
ATOM 593 N N . PRO A 1 71 ? 10.178 13.442 -1.583 1.00 86.94 71 PRO A N 1
ATOM 594 C CA . PRO A 1 71 ? 9.770 14.422 -2.588 1.00 86.94 71 PRO A CA 1
ATOM 595 C C . PRO A 1 71 ? 10.578 14.334 -3.885 1.00 86.94 71 PRO A C 1
ATOM 597 O O . PRO A 1 71 ? 9.988 14.314 -4.958 1.00 86.94 71 PRO A O 1
ATOM 600 N N . TRP A 1 72 ? 11.903 14.172 -3.800 1.00 87.12 72 TRP A N 1
ATOM 601 C CA . TRP A 1 72 ? 12.761 14.081 -4.984 1.00 87.12 72 TRP A CA 1
ATOM 602 C C . TRP A 1 72 ? 12.493 12.824 -5.830 1.00 87.12 72 TRP A C 1
ATOM 604 O O . TRP A 1 72 ? 12.700 12.850 -7.040 1.00 87.12 72 TRP A O 1
ATOM 614 N N . GLN A 1 73 ? 12.011 11.725 -5.228 1.00 88.62 73 GLN A N 1
ATOM 615 C CA . GLN A 1 73 ? 11.611 10.536 -5.987 1.00 88.62 73 GLN A CA 1
ATOM 616 C C . GLN A 1 73 ? 10.385 10.872 -6.838 1.00 88.62 73 GLN A C 1
ATOM 618 O O . GLN A 1 73 ? 10.344 10.545 -8.017 1.00 88.62 73 GLN A O 1
ATOM 623 N N . ILE A 1 74 ? 9.413 11.586 -6.271 1.00 86.06 74 ILE A N 1
ATOM 624 C CA . ILE A 1 74 ? 8.237 12.061 -7.011 1.00 86.06 74 ILE A CA 1
ATOM 625 C C . ILE A 1 74 ? 8.645 13.128 -8.044 1.00 86.06 74 ILE A C 1
ATOM 627 O O . ILE A 1 74 ? 8.074 13.175 -9.131 1.00 86.06 74 ILE A O 1
ATOM 631 N N . GLU A 1 75 ? 9.674 13.936 -7.761 1.00 83.94 75 GLU A N 1
ATOM 632 C CA . GLU A 1 75 ? 10.178 14.951 -8.695 1.00 83.94 75 GLU A CA 1
ATOM 633 C C . GLU A 1 75 ? 10.748 14.366 -9.998 1.00 83.94 75 GLU A C 1
ATOM 635 O O . GLU A 1 75 ? 10.709 15.038 -11.029 1.00 83.94 75 GLU A O 1
ATOM 640 N N . LEU A 1 76 ? 11.214 13.109 -9.993 1.00 84.19 76 LEU A N 1
ATOM 641 C CA . LEU A 1 76 ? 11.603 12.394 -11.221 1.00 84.19 76 LEU A CA 1
ATOM 642 C C . LEU A 1 76 ? 10.415 12.192 -12.168 1.00 84.19 76 LEU A C 1
ATOM 644 O O . LEU A 1 76 ? 10.578 12.136 -13.385 1.00 84.19 76 LEU A O 1
ATOM 648 N N . LEU A 1 77 ? 9.205 12.103 -11.616 1.00 80.44 77 LEU A N 1
ATOM 649 C CA . LEU A 1 77 ? 7.975 11.998 -12.390 1.00 80.44 77 LEU A CA 1
ATOM 650 C C . LEU A 1 77 ? 7.461 13.381 -12.824 1.00 80.44 77 LEU A C 1
ATOM 652 O O . LEU A 1 77 ? 6.688 13.458 -13.779 1.00 80.44 77 LEU A O 1
ATOM 656 N N . THR A 1 78 ? 7.886 14.474 -12.166 1.00 69.19 78 THR A N 1
ATOM 657 C CA . THR A 1 78 ? 7.620 15.864 -12.584 1.00 69.19 78 THR A CA 1
ATOM 658 C C . THR A 1 78 ? 8.395 16.913 -11.773 1.00 69.19 78 THR A C 1
ATOM 660 O O . THR A 1 78 ? 8.433 16.862 -10.553 1.00 69.19 78 THR A O 1
ATOM 663 N N . ASN A 1 79 ? 8.862 17.996 -12.406 1.00 59.25 79 ASN A N 1
ATOM 664 C CA . ASN A 1 79 ? 9.123 19.268 -11.694 1.00 59.25 79 ASN A CA 1
ATOM 665 C C . ASN A 1 79 ? 8.219 20.416 -12.164 1.00 59.25 79 ASN A C 1
ATOM 667 O O . ASN A 1 79 ? 8.585 21.593 -12.115 1.00 59.25 79 ASN A O 1
ATOM 671 N N . GLY A 1 80 ? 7.031 20.074 -12.661 1.00 53.88 80 GLY A N 1
ATOM 672 C CA . GLY A 1 80 ? 5.966 21.038 -12.892 1.00 53.88 80 GLY A CA 1
ATOM 673 C C . GLY A 1 80 ? 6.139 21.962 -14.096 1.00 53.88 80 GLY A C 1
ATOM 674 O O . GLY A 1 80 ? 5.394 22.937 -14.138 1.00 53.88 80 GLY A O 1
ATOM 675 N N . LYS A 1 81 ? 7.079 21.692 -15.033 1.00 55.06 81 LYS A N 1
ATOM 676 C CA . LYS A 1 81 ? 7.115 22.202 -16.439 1.00 55.06 81 LYS A CA 1
ATOM 677 C C . LYS A 1 81 ? 8.439 21.984 -17.204 1.00 55.06 81 LYS A C 1
ATOM 679 O O . LYS A 1 81 ? 8.468 22.298 -18.390 1.00 55.06 81 LYS A O 1
ATOM 684 N N . LYS A 1 82 ? 9.545 21.540 -16.581 1.00 57.09 82 LYS A N 1
ATOM 685 C CA . LYS A 1 82 ? 10.886 21.641 -17.213 1.00 57.09 82 LYS A CA 1
ATOM 686 C C . LYS A 1 82 ? 11.398 20.383 -17.924 1.00 57.09 82 LYS A C 1
ATOM 688 O O . LYS A 1 82 ? 12.382 20.500 -18.645 1.00 57.09 82 LYS A O 1
ATOM 693 N N . HIS A 1 83 ? 10.784 19.218 -17.734 1.00 65.19 83 HIS A N 1
ATOM 694 C CA . HIS A 1 83 ? 11.221 17.969 -18.368 1.00 65.19 83 HIS A CA 1
ATOM 695 C C . HIS A 1 83 ? 10.076 16.954 -18.477 1.00 65.19 83 HIS A C 1
ATOM 697 O O . HIS A 1 83 ? 9.088 17.060 -17.748 1.00 65.19 83 HIS A O 1
ATOM 703 N N . GLU A 1 84 ? 10.197 16.013 -19.419 1.00 72.06 84 GLU A N 1
ATOM 704 C CA . GLU A 1 84 ? 9.317 14.841 -19.485 1.00 72.06 84 GLU A CA 1
ATOM 705 C C . GLU A 1 84 ? 9.534 13.946 -18.256 1.00 72.06 84 GLU A C 1
ATOM 707 O O . GLU A 1 84 ? 10.635 13.919 -17.707 1.00 72.06 84 GLU A O 1
ATOM 712 N N . ALA A 1 85 ? 8.491 13.224 -17.836 1.00 77.62 85 ALA A N 1
ATOM 713 C CA . ALA A 1 85 ? 8.567 12.295 -16.712 1.00 77.62 85 ALA A CA 1
ATOM 714 C C . ALA A 1 85 ? 9.636 11.216 -16.961 1.00 77.62 85 ALA A C 1
ATOM 716 O O . ALA A 1 85 ? 9.560 10.484 -17.952 1.00 77.62 85 ALA A O 1
ATOM 717 N N . ASP A 1 86 ? 10.597 11.085 -16.044 1.00 84.38 86 ASP A N 1
ATOM 718 C CA . ASP A 1 86 ? 11.619 10.037 -16.064 1.00 84.38 86 ASP A CA 1
ATOM 719 C C . ASP A 1 86 ? 11.157 8.824 -15.249 1.00 84.38 86 ASP A C 1
ATOM 721 O O . ASP A 1 86 ? 11.640 8.519 -14.155 1.00 84.38 86 ASP A O 1
ATOM 725 N N . VAL A 1 87 ? 10.172 8.122 -15.805 1.00 82.12 87 VAL A N 1
ATOM 726 C CA . VAL A 1 87 ? 9.588 6.918 -15.204 1.00 82.12 87 VAL A CA 1
ATOM 727 C C . VAL A 1 87 ? 10.640 5.823 -15.003 1.00 82.12 87 VAL A C 1
ATOM 729 O O . VAL A 1 87 ? 10.637 5.141 -13.982 1.00 82.12 87 VAL A O 1
ATOM 732 N N . MET A 1 88 ? 11.578 5.666 -15.941 1.00 82.69 88 MET A N 1
ATOM 733 C CA . MET A 1 88 ? 12.628 4.651 -15.829 1.00 82.69 88 MET A CA 1
ATOM 734 C C . MET A 1 88 ? 13.661 5.010 -14.761 1.00 82.69 88 MET A C 1
ATOM 736 O O . MET A 1 88 ? 14.077 4.132 -14.006 1.00 82.69 88 MET A O 1
ATOM 740 N N . GLY A 1 89 ? 14.060 6.280 -14.656 1.00 85.88 89 GLY A N 1
ATOM 741 C CA . GLY A 1 89 ? 14.896 6.768 -13.560 1.00 85.88 89 GLY A CA 1
ATOM 742 C C . GLY A 1 89 ? 14.229 6.564 -12.204 1.00 85.88 89 GLY A C 1
ATOM 743 O O . GLY A 1 89 ? 14.866 6.057 -11.279 1.00 85.88 89 GLY A O 1
ATOM 744 N N . TRP A 1 90 ? 12.927 6.850 -12.107 1.00 86.81 90 TRP A N 1
ATOM 745 C CA . TRP A 1 90 ? 12.132 6.578 -10.910 1.00 86.81 90 TRP A CA 1
ATOM 746 C C . TRP A 1 90 ? 12.127 5.088 -10.543 1.00 86.81 90 TRP A C 1
ATOM 748 O O . TRP A 1 90 ? 12.469 4.733 -9.417 1.00 86.81 90 TRP A O 1
ATOM 758 N N . LEU A 1 91 ? 11.846 4.194 -11.496 1.00 82.69 91 LEU A N 1
ATOM 759 C CA . LEU A 1 91 ? 11.878 2.747 -11.255 1.00 82.69 91 LEU A CA 1
ATOM 760 C C . LEU A 1 91 ? 13.269 2.236 -10.877 1.00 82.69 91 LEU A C 1
ATOM 762 O O . LEU A 1 91 ? 13.381 1.363 -10.022 1.00 82.69 91 LEU A O 1
ATOM 766 N N . ASN A 1 92 ? 14.333 2.778 -11.473 1.00 84.00 92 ASN A N 1
ATOM 767 C CA . ASN A 1 92 ? 15.704 2.391 -11.139 1.00 84.00 92 ASN A CA 1
ATOM 768 C C . ASN A 1 92 ? 16.058 2.730 -9.690 1.00 84.00 92 ASN A C 1
ATOM 770 O O . ASN A 1 92 ? 16.707 1.926 -9.027 1.00 84.00 92 ASN A O 1
ATOM 774 N N . VAL A 1 93 ? 15.589 3.873 -9.184 1.00 85.56 93 VAL A N 1
ATOM 775 C CA . VAL A 1 93 ? 15.731 4.240 -7.768 1.00 85.56 93 VAL A CA 1
ATOM 776 C C . VAL A 1 93 ? 14.990 3.258 -6.861 1.00 85.56 93 VAL A C 1
ATOM 778 O O . VAL A 1 93 ? 15.482 2.921 -5.790 1.00 85.56 93 VAL A O 1
ATOM 781 N N . LEU A 1 94 ? 13.809 2.800 -7.278 1.00 83.56 94 LEU A N 1
ATOM 782 C CA . LEU A 1 94 ? 12.976 1.885 -6.493 1.00 83.56 94 LEU A CA 1
ATOM 783 C C . LEU A 1 94 ? 13.394 0.421 -6.618 1.00 83.56 94 LEU A C 1
ATOM 785 O O . LEU A 1 94 ? 13.013 -0.406 -5.792 1.00 83.56 94 LEU A O 1
ATOM 789 N N . LYS A 1 95 ? 14.189 0.086 -7.636 1.00 78.56 95 LYS A N 1
ATOM 790 C CA . LYS A 1 95 ? 14.635 -1.281 -7.902 1.00 78.56 95 LYS A CA 1
ATOM 791 C C . LYS A 1 95 ? 15.353 -1.887 -6.697 1.00 78.56 95 LYS A C 1
ATOM 793 O O . LYS A 1 95 ? 15.136 -3.062 -6.408 1.00 78.56 95 LYS A O 1
ATOM 798 N N . GLU A 1 96 ? 16.140 -1.077 -5.990 1.00 72.81 96 GLU A N 1
ATOM 799 C CA . GLU A 1 96 ? 16.871 -1.454 -4.772 1.00 72.81 96 GLU A CA 1
ATOM 800 C C . GLU A 1 96 ? 15.962 -1.836 -3.595 1.00 72.81 96 GLU A C 1
ATOM 802 O O . GLU A 1 96 ? 16.449 -2.398 -2.622 1.00 72.81 96 GLU A O 1
ATOM 807 N N . GLU A 1 97 ? 14.664 -1.546 -3.675 1.00 73.62 97 GLU A N 1
ATOM 808 C CA . GLU A 1 97 ? 13.672 -1.830 -2.632 1.00 73.62 97 GLU A CA 1
ATOM 809 C C . GLU A 1 97 ? 12.686 -2.936 -3.051 1.00 73.62 97 GLU A C 1
ATOM 811 O O . GLU A 1 97 ? 11.787 -3.289 -2.300 1.00 73.62 97 GLU A O 1
ATOM 816 N N . SER A 1 98 ? 12.814 -3.480 -4.264 1.00 74.25 98 SER A N 1
ATOM 817 C CA . SER A 1 98 ? 11.754 -4.254 -4.933 1.00 74.25 98 SER A CA 1
ATOM 818 C C . SER A 1 98 ? 12.097 -5.736 -5.159 1.00 74.25 98 SER A C 1
ATOM 820 O O . SER A 1 98 ? 13.150 -6.236 -4.751 1.00 74.25 98 SER A O 1
ATOM 822 N N . ILE A 1 99 ? 11.237 -6.450 -5.903 1.00 65.25 99 ILE A N 1
ATOM 823 C CA . ILE A 1 99 ? 11.422 -7.865 -6.278 1.00 65.25 99 ILE A CA 1
ATOM 824 C C . ILE A 1 99 ? 12.752 -8.195 -6.955 1.00 65.25 99 ILE A C 1
ATOM 826 O O . ILE A 1 99 ? 13.155 -9.360 -6.963 1.00 65.25 99 ILE A O 1
ATOM 830 N N . TYR A 1 100 ? 13.410 -7.189 -7.527 1.00 64.56 100 TYR A N 1
ATOM 831 C CA . TYR A 1 100 ? 14.623 -7.340 -8.317 1.00 64.56 100 TYR A CA 1
ATOM 832 C C . TYR A 1 100 ? 15.905 -7.466 -7.477 1.00 64.56 100 TYR A C 1
ATOM 834 O O . TYR A 1 100 ? 16.957 -7.771 -8.039 1.00 64.56 100 TYR A O 1
ATOM 842 N N . GLU A 1 101 ? 15.846 -7.252 -6.160 1.00 68.56 101 GLU A N 1
ATOM 843 C CA . GLU A 1 101 ? 16.994 -7.437 -5.265 1.00 68.56 101 GLU A CA 1
ATOM 844 C C . GLU A 1 101 ? 17.179 -8.921 -4.865 1.00 68.56 101 GLU A C 1
ATOM 846 O O . GLU A 1 101 ? 16.195 -9.649 -4.725 1.00 68.56 101 GLU A O 1
ATOM 851 N N . PRO A 1 102 ? 18.401 -9.444 -4.647 1.00 65.19 102 PRO A N 1
ATOM 852 C CA . PRO A 1 102 ? 18.577 -10.810 -4.144 1.00 65.19 102 PRO A CA 1
ATOM 853 C C . PRO A 1 102 ? 17.890 -11.041 -2.784 1.00 65.19 102 PRO A C 1
ATOM 855 O O . PRO A 1 102 ? 17.945 -10.195 -1.892 1.00 65.19 102 PRO A O 1
ATOM 858 N N . LEU A 1 103 ? 17.247 -12.203 -2.605 1.00 64.81 103 LEU A N 1
ATOM 859 C CA . LEU A 1 103 ? 16.502 -12.548 -1.379 1.00 64.81 103 LEU A CA 1
ATOM 860 C C . LEU A 1 103 ? 17.368 -12.496 -0.108 1.00 64.81 103 LEU A C 1
ATOM 862 O O . LEU A 1 103 ? 16.898 -12.066 0.940 1.00 64.81 103 LEU A O 1
ATOM 866 N N . GLU A 1 104 ? 18.641 -12.883 -0.208 1.00 63.88 104 GLU A N 1
ATOM 867 C CA . GLU A 1 104 ? 19.584 -12.889 0.921 1.00 63.88 104 GLU A CA 1
ATOM 868 C C . GLU A 1 104 ? 19.798 -11.493 1.527 1.00 63.88 104 GLU A C 1
ATOM 870 O O . GLU A 1 104 ? 19.968 -11.359 2.740 1.00 63.88 104 GLU A O 1
ATOM 875 N N . HIS A 1 105 ? 19.736 -10.447 0.700 1.00 63.34 105 HIS A N 1
ATOM 876 C CA . HIS A 1 105 ? 19.813 -9.061 1.156 1.00 63.34 105 HIS A CA 1
ATOM 877 C C . HIS A 1 105 ? 18.480 -8.605 1.758 1.00 63.34 105 HIS A C 1
ATOM 879 O O . HIS A 1 105 ? 18.461 -8.011 2.835 1.00 63.34 105 HIS A O 1
ATOM 885 N N . ARG A 1 106 ? 17.358 -8.988 1.136 1.00 61.44 106 ARG A N 1
ATOM 886 C CA . ARG A 1 106 ? 15.999 -8.599 1.546 1.00 61.44 106 ARG A CA 1
ATOM 887 C C . ARG A 1 106 ? 15.568 -9.096 2.928 1.00 61.44 106 ARG A C 1
ATOM 889 O O . ARG A 1 106 ? 14.659 -8.511 3.501 1.00 61.44 106 ARG A O 1
ATOM 896 N N . CYS A 1 107 ? 16.206 -10.131 3.475 1.00 64.88 107 CYS A N 1
ATOM 897 C CA . CYS A 1 107 ? 15.853 -10.702 4.783 1.00 64.88 107 CYS A CA 1
ATOM 898 C C . CYS A 1 107 ? 16.839 -10.340 5.915 1.00 64.88 107 CYS A C 1
ATOM 900 O O . CYS A 1 107 ? 16.656 -10.767 7.058 1.00 64.88 107 CYS A O 1
ATOM 902 N N . ASN A 1 108 ? 17.892 -9.556 5.644 1.00 72.12 108 ASN A N 1
ATOM 903 C CA . ASN A 1 108 ? 18.831 -9.120 6.679 1.00 72.12 108 ASN A CA 1
ATOM 904 C C . ASN A 1 108 ? 18.298 -7.880 7.417 1.00 72.12 108 ASN A C 1
ATOM 906 O O . ASN A 1 108 ? 18.255 -6.781 6.875 1.00 72.12 108 ASN A O 1
ATOM 910 N N . ARG A 1 109 ? 17.952 -8.031 8.701 1.00 68.25 109 ARG A N 1
ATOM 911 C CA . ARG A 1 109 ? 17.333 -6.955 9.499 1.00 68.25 109 ARG A CA 1
ATOM 912 C C . ARG A 1 109 ? 18.174 -5.686 9.644 1.00 68.25 109 ARG A C 1
ATOM 914 O O . ARG A 1 109 ? 17.601 -4.606 9.709 1.00 68.25 109 ARG A O 1
ATOM 921 N N . ASN A 1 110 ? 19.499 -5.791 9.745 1.00 73.56 110 ASN A N 1
ATOM 922 C CA . ASN A 1 110 ? 20.343 -4.594 9.855 1.00 73.56 110 ASN A CA 1
ATOM 923 C C . ASN A 1 110 ? 20.396 -3.856 8.518 1.00 73.56 110 ASN A C 1
ATOM 925 O O . ASN A 1 110 ? 20.307 -2.636 8.490 1.00 73.56 110 ASN A O 1
ATOM 929 N N . TYR A 1 111 ? 20.440 -4.617 7.428 1.00 78.44 111 TYR A N 1
ATOM 930 C CA . TYR A 1 111 ? 20.416 -4.087 6.074 1.00 78.44 111 TYR A CA 1
ATOM 931 C C . TYR A 1 111 ? 19.091 -3.386 5.741 1.00 78.44 111 TYR A C 1
ATOM 933 O O . TYR A 1 111 ? 19.087 -2.305 5.166 1.00 78.44 111 TYR A O 1
ATOM 941 N N . ILE A 1 112 ? 17.957 -3.937 6.184 1.00 82.44 112 ILE A N 1
ATOM 942 C CA . ILE A 1 112 ? 16.633 -3.325 5.985 1.00 82.44 112 ILE A CA 1
ATOM 943 C C . ILE A 1 112 ? 16.533 -1.939 6.617 1.00 82.44 112 ILE A C 1
ATOM 945 O O . ILE A 1 112 ? 15.881 -1.064 6.063 1.00 82.44 112 ILE A O 1
ATOM 949 N N . LYS A 1 113 ? 17.194 -1.695 7.751 1.00 85.19 113 LYS A N 1
ATOM 950 C CA . LYS A 1 113 ? 17.157 -0.374 8.398 1.00 85.19 113 LYS A CA 1
ATOM 951 C C . LYS A 1 113 ? 17.888 0.707 7.601 1.00 85.19 113 LYS A C 1
ATOM 953 O O . LYS A 1 113 ? 17.611 1.896 7.762 1.00 85.19 113 LYS A O 1
ATOM 958 N N . GLU A 1 114 ? 18.824 0.299 6.752 1.00 85.94 114 GLU A N 1
ATOM 959 C CA . GLU A 1 114 ? 19.570 1.188 5.860 1.00 85.94 114 GLU A CA 1
ATOM 960 C C . GLU A 1 114 ? 18.767 1.531 4.597 1.00 85.94 114 GLU A C 1
ATOM 962 O O . GLU A 1 114 ? 19.103 2.488 3.900 1.00 85.94 114 GLU A O 1
ATOM 967 N N . LYS A 1 115 ? 17.685 0.791 4.322 1.00 86.38 115 LYS A N 1
ATOM 968 C CA . LYS A 1 115 ? 16.816 1.012 3.169 1.00 86.38 115 LYS A CA 1
ATOM 969 C C . LYS A 1 115 ? 15.997 2.288 3.293 1.00 86.38 115 LYS A C 1
ATOM 971 O O . LYS A 1 115 ? 15.495 2.637 4.366 1.00 86.38 115 LYS A O 1
ATOM 976 N N . LYS A 1 116 ? 15.802 2.961 2.159 1.00 88.94 116 LYS A N 1
ATOM 977 C CA . LYS A 1 116 ? 15.051 4.221 2.097 1.00 88.94 116 LYS A CA 1
ATOM 978 C C . LYS A 1 116 ? 13.597 3.991 2.455 1.00 88.94 116 LYS A C 1
ATOM 980 O O . LYS A 1 116 ? 13.037 4.763 3.227 1.00 88.94 116 LYS A O 1
ATOM 985 N N . LEU A 1 117 ? 13.002 2.905 1.957 1.00 89.88 117 LEU A N 1
ATOM 986 C CA . LEU A 1 117 ? 11.601 2.602 2.239 1.00 89.88 117 LEU A CA 1
ATOM 987 C C . LEU A 1 117 ? 11.350 2.454 3.747 1.00 89.88 117 LEU A C 1
ATOM 989 O O . LEU A 1 117 ? 10.403 3.045 4.264 1.00 89.88 117 LEU A O 1
ATOM 993 N N . TYR A 1 118 ? 12.234 1.752 4.465 1.00 91.62 118 TYR A N 1
ATOM 994 C CA . TYR A 1 118 ? 12.163 1.638 5.924 1.00 91.62 118 TYR A CA 1
ATOM 995 C C . TYR A 1 118 ? 12.197 3.011 6.605 1.00 91.62 118 TYR A C 1
ATOM 997 O O . TYR A 1 118 ? 11.340 3.312 7.436 1.00 91.62 118 TYR A O 1
ATOM 1005 N N . GLN A 1 119 ? 13.162 3.859 6.238 1.00 92.81 119 GLN A N 1
ATOM 1006 C CA . GLN A 1 119 ? 13.332 5.187 6.836 1.00 92.81 119 GLN A CA 1
ATOM 1007 C C . GLN A 1 119 ? 12.118 6.088 6.584 1.00 92.81 119 GLN A C 1
ATOM 1009 O O . GLN A 1 119 ? 11.647 6.762 7.503 1.00 92.81 119 GLN A O 1
ATOM 1014 N N . ILE A 1 120 ? 11.571 6.059 5.365 1.00 93.81 120 ILE A N 1
ATOM 1015 C CA . ILE A 1 120 ? 10.379 6.825 4.989 1.00 93.81 120 ILE A CA 1
ATOM 1016 C C . ILE A 1 120 ? 9.161 6.331 5.768 1.00 93.81 120 ILE A C 1
ATOM 1018 O O . ILE A 1 120 ? 8.462 7.143 6.374 1.00 93.81 120 ILE A O 1
ATOM 1022 N N . MET A 1 121 ? 8.919 5.017 5.791 1.00 93.56 121 MET A N 1
ATOM 1023 C CA . MET A 1 121 ? 7.785 4.431 6.507 1.00 93.56 121 MET A CA 1
ATOM 1024 C C . MET A 1 121 ? 7.871 4.725 8.003 1.00 93.56 121 MET A C 1
ATOM 1026 O O . MET A 1 121 ? 6.893 5.198 8.576 1.00 93.56 121 MET A O 1
ATOM 1030 N N . LYS A 1 122 ? 9.043 4.534 8.623 1.00 94.62 122 LYS A N 1
ATOM 1031 C CA . LYS A 1 122 ? 9.286 4.873 10.031 1.00 94.62 122 LYS A CA 1
ATOM 1032 C C . LYS A 1 122 ? 8.944 6.333 10.320 1.00 94.62 122 LYS A C 1
ATOM 1034 O O . LYS A 1 122 ? 8.130 6.605 11.197 1.00 94.62 122 LYS A O 1
ATOM 1039 N N . MET A 1 123 ? 9.505 7.258 9.539 1.00 94.06 123 MET A N 1
ATOM 1040 C CA . MET A 1 123 ? 9.241 8.690 9.688 1.00 94.06 123 MET A CA 1
ATOM 1041 C C . MET A 1 123 ? 7.749 9.014 9.528 1.00 94.06 123 MET A C 1
ATOM 1043 O O . MET A 1 123 ? 7.225 9.853 10.258 1.00 94.06 123 MET A O 1
ATOM 1047 N N . GLN A 1 124 ? 7.070 8.401 8.555 1.00 92.88 124 GLN A N 1
ATOM 1048 C CA . GLN A 1 124 ? 5.647 8.633 8.319 1.00 92.88 124 GLN A CA 1
ATOM 1049 C C . GLN A 1 124 ? 4.803 8.104 9.483 1.00 92.88 124 GLN A C 1
ATOM 1051 O O . GLN A 1 124 ? 3.939 8.841 9.937 1.00 92.88 124 GLN A O 1
ATOM 1056 N N . ILE A 1 125 ? 5.101 6.917 10.025 1.00 92.50 125 ILE A N 1
ATOM 1057 C CA . ILE A 1 125 ? 4.401 6.351 11.193 1.00 92.50 125 ILE A CA 1
ATOM 1058 C C . ILE A 1 125 ? 4.596 7.222 12.438 1.00 92.50 125 ILE A C 1
ATOM 1060 O O . ILE A 1 125 ? 3.635 7.500 13.150 1.00 92.50 125 ILE A O 1
ATOM 1064 N N . GLU A 1 126 ? 5.825 7.672 12.702 1.00 91.75 126 GLU A N 1
ATOM 1065 C CA . GLU A 1 126 ? 6.150 8.490 13.881 1.00 91.75 126 GLU A CA 1
ATOM 1066 C C . GLU A 1 126 ? 5.508 9.884 13.839 1.00 91.75 126 GLU A C 1
ATOM 1068 O O . GLU A 1 126 ? 5.225 10.465 14.886 1.00 91.75 126 GLU A O 1
ATOM 1073 N N . LYS A 1 127 ? 5.279 10.431 12.639 1.00 89.94 127 LYS A N 1
ATOM 1074 C CA . LYS A 1 127 ? 4.588 11.715 12.446 1.00 89.94 127 LYS A CA 1
ATOM 1075 C C . LYS A 1 127 ? 3.068 11.590 12.482 1.00 89.94 127 LYS A C 1
ATOM 1077 O O . LYS A 1 127 ? 2.396 12.607 12.645 1.00 89.94 127 LYS A O 1
ATOM 1082 N N . ASP A 1 128 ? 2.546 10.387 12.275 1.00 89.12 128 ASP A N 1
ATOM 1083 C CA . ASP A 1 128 ? 1.117 10.161 12.129 1.00 89.12 128 ASP A CA 1
ATOM 1084 C C . ASP A 1 128 ? 0.390 10.071 13.465 1.00 89.12 128 ASP A C 1
ATOM 1086 O O . ASP A 1 128 ? 0.969 9.725 14.505 1.00 89.12 128 ASP A O 1
ATOM 1090 N N . ARG A 1 129 ? -0.912 10.356 13.435 1.00 87.56 129 ARG A N 1
ATOM 1091 C CA . ARG A 1 129 ? -1.733 10.330 14.641 1.00 87.56 129 ARG A CA 1
ATOM 1092 C C . ARG A 1 129 ? -1.882 8.894 15.166 1.00 87.56 129 ARG A C 1
ATOM 1094 O O . ARG A 1 129 ? -2.057 7.961 14.388 1.00 87.56 129 ARG A O 1
ATOM 1101 N N . PRO A 1 130 ? -1.811 8.685 16.492 1.00 87.56 130 PRO A N 1
ATOM 1102 C CA . PRO A 1 130 ? -1.874 7.346 17.074 1.00 87.56 130 PRO A CA 1
ATOM 1103 C C . PRO A 1 130 ? -3.251 6.682 16.983 1.00 87.56 130 PRO A C 1
ATOM 1105 O O . PRO A 1 130 ? -3.337 5.460 17.065 1.00 87.56 130 PRO A O 1
ATOM 1108 N N . ASP A 1 131 ? -4.320 7.462 16.799 1.00 89.19 131 ASP A N 1
ATOM 1109 C CA . ASP A 1 131 ? -5.692 6.969 16.647 1.00 89.19 131 ASP A CA 1
ATOM 1110 C C . ASP A 1 131 ? -6.071 6.631 15.193 1.00 89.19 131 ASP A C 1
ATOM 1112 O O . ASP A 1 131 ? -7.240 6.354 14.910 1.00 89.19 131 ASP A O 1
ATOM 1116 N N . GLU A 1 132 ? -5.100 6.642 14.277 1.00 91.75 132 GLU A N 1
ATOM 1117 C CA . GLU A 1 132 ? -5.292 6.403 12.848 1.00 91.75 132 GLU A CA 1
ATOM 1118 C C . GLU A 1 132 ? -4.486 5.172 12.402 1.00 91.75 132 GLU A C 1
ATOM 1120 O O . GLU A 1 132 ? -3.306 4.999 12.720 1.00 91.75 132 GLU A O 1
ATOM 1125 N N . ASN A 1 133 ? -5.149 4.270 11.677 1.00 95.06 133 ASN A N 1
ATOM 1126 C CA . ASN A 1 133 ? -4.475 3.175 10.989 1.00 95.06 133 ASN A CA 1
ATOM 1127 C C . ASN A 1 133 ? -3.783 3.701 9.730 1.00 95.06 133 ASN A C 1
ATOM 1129 O O . ASN A 1 133 ? -4.297 4.602 9.073 1.00 95.06 133 ASN A O 1
ATOM 1133 N N . ILE A 1 134 ? -2.672 3.085 9.333 1.00 95.12 134 ILE A N 1
ATOM 1134 C CA . ILE A 1 134 ? -1.863 3.583 8.213 1.00 95.12 134 ILE A CA 1
ATOM 1135 C C . ILE A 1 134 ? -1.967 2.633 7.029 1.00 95.12 134 ILE A C 1
ATOM 1137 O O . ILE A 1 134 ? -1.771 1.427 7.174 1.00 95.12 134 ILE A O 1
ATOM 1141 N N . ILE A 1 135 ? -2.223 3.177 5.843 1.00 96.94 135 ILE A N 1
ATOM 1142 C CA . ILE A 1 135 ? -2.236 2.437 4.582 1.00 96.94 135 ILE A CA 1
ATOM 1143 C C . ILE A 1 135 ? -1.091 2.941 3.712 1.00 96.94 135 ILE A C 1
ATOM 1145 O O . ILE A 1 135 ? -1.158 4.032 3.157 1.00 96.94 135 ILE A O 1
ATOM 1149 N N . PHE A 1 136 ? -0.049 2.139 3.534 1.00 96.31 136 PHE A N 1
ATOM 1150 C CA . PHE A 1 136 ? 0.982 2.436 2.547 1.00 96.31 136 PHE A CA 1
ATOM 1151 C C . PHE A 1 136 ? 0.542 1.950 1.174 1.00 96.31 136 PHE A C 1
ATOM 1153 O O . PHE A 1 136 ? 0.366 0.751 0.947 1.00 96.31 136 PHE A O 1
ATOM 1160 N N . PHE A 1 137 ? 0.380 2.885 0.247 1.00 96.19 137 PHE A N 1
ATOM 1161 C CA . PHE A 1 137 ? 0.111 2.569 -1.145 1.00 96.19 137 PHE A CA 1
ATOM 1162 C C . PHE A 1 137 ? 1.410 2.617 -1.952 1.00 96.19 137 PHE A C 1
ATOM 1164 O O . PHE A 1 137 ? 2.084 3.646 -2.014 1.00 96.19 137 PHE A O 1
ATOM 1171 N N . ILE A 1 138 ? 1.768 1.488 -2.561 1.00 93.38 138 ILE A N 1
ATOM 1172 C CA . ILE A 1 138 ? 3.024 1.301 -3.286 1.00 93.38 138 ILE A CA 1
ATOM 1173 C C . ILE A 1 138 ? 2.681 0.952 -4.743 1.00 93.38 138 ILE A C 1
ATOM 1175 O O . ILE A 1 138 ? 2.450 -0.218 -5.040 1.00 93.38 138 ILE A O 1
ATOM 1179 N N . PRO A 1 139 ? 2.614 1.932 -5.670 1.00 90.62 139 PRO A N 1
ATOM 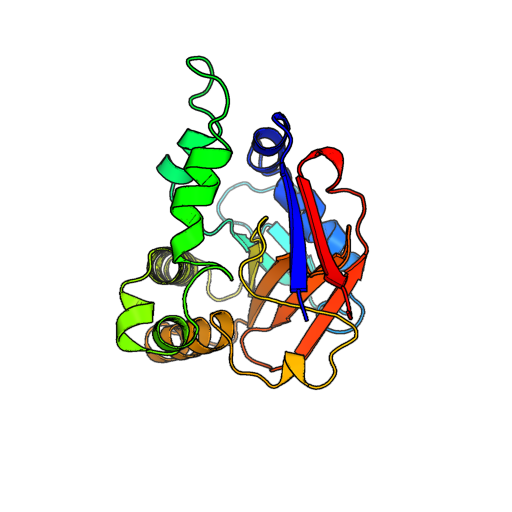1180 C CA . PRO A 1 139 ? 2.208 1.732 -7.071 1.00 90.62 139 PRO A CA 1
ATOM 1181 C C . PRO A 1 139 ? 3.292 1.063 -7.942 1.00 90.62 139 PRO A C 1
ATOM 1183 O O . PRO A 1 139 ? 3.532 1.446 -9.087 1.00 90.62 139 PRO A O 1
ATOM 1186 N N . TYR A 1 140 ? 3.994 0.074 -7.393 1.00 87.12 140 TYR A N 1
ATOM 1187 C CA . TYR A 1 140 ? 4.977 -0.742 -8.099 1.00 87.12 140 TYR A CA 1
ATOM 1188 C C . TYR A 1 140 ? 5.138 -2.107 -7.413 1.00 87.12 140 TYR A C 1
ATOM 1190 O O . TYR A 1 140 ? 4.847 -2.233 -6.220 1.00 87.12 140 TYR A O 1
ATOM 1198 N N . PRO A 1 141 ? 5.584 -3.146 -8.141 1.00 84.12 141 PRO A N 1
ATOM 1199 C CA . PRO A 1 141 ? 5.719 -4.501 -7.608 1.00 84.12 141 PRO A CA 1
ATOM 1200 C C . PRO A 1 141 ? 6.879 -4.603 -6.600 1.00 84.12 141 PRO A C 1
ATOM 1202 O O . PRO A 1 141 ? 8.021 -4.905 -6.950 1.00 84.12 141 PRO A O 1
ATOM 1205 N N . ILE A 1 142 ? 6.586 -4.335 -5.327 1.00 86.00 142 ILE A N 1
ATOM 1206 C CA . ILE A 1 142 ? 7.571 -4.359 -4.235 1.00 86.00 142 ILE A CA 1
ATOM 1207 C C . ILE A 1 142 ? 8.004 -5.783 -3.860 1.00 86.00 142 ILE A C 1
ATOM 1209 O O . ILE A 1 142 ? 9.180 -6.042 -3.619 1.00 86.00 142 ILE A O 1
ATOM 1213 N N . VAL A 1 143 ? 7.065 -6.729 -3.869 1.00 85.12 143 VAL A N 1
ATOM 1214 C CA . VAL A 1 143 ? 7.299 -8.154 -3.606 1.00 85.12 143 VAL A CA 1
ATOM 1215 C C . VAL A 1 143 ? 6.571 -9.005 -4.637 1.00 85.12 143 VAL A C 1
ATOM 1217 O O . VAL A 1 143 ? 5.612 -8.561 -5.268 1.00 85.12 143 VAL A O 1
ATOM 1220 N N . TYR A 1 144 ? 7.052 -10.231 -4.835 1.00 81.31 144 TYR A N 1
ATOM 1221 C CA . TYR A 1 144 ? 6.395 -11.169 -5.727 1.00 81.31 144 TYR A CA 1
ATOM 1222 C C . TYR A 1 144 ? 5.159 -11.694 -5.005 1.00 81.31 144 TYR A C 1
ATOM 1224 O O . TYR A 1 144 ? 5.273 -12.222 -3.902 1.00 81.31 144 TYR A O 1
ATOM 1232 N N . SER A 1 145 ? 3.987 -11.505 -5.602 1.00 83.62 145 SER A N 1
ATOM 1233 C CA . SER A 1 145 ? 2.708 -11.750 -4.939 1.00 83.62 145 SER A CA 1
ATOM 1234 C C . SER A 1 145 ? 1.731 -12.331 -5.943 1.00 83.62 145 SER A C 1
ATOM 1236 O O . SER A 1 145 ? 1.437 -11.700 -6.955 1.00 83.62 145 SER A O 1
ATOM 1238 N N . GLU A 1 146 ? 1.294 -13.565 -5.721 1.00 82.75 146 GLU A N 1
ATOM 1239 C CA . GLU A 1 146 ? 0.472 -14.330 -6.658 1.00 82.75 146 GLU A CA 1
ATOM 1240 C C . GLU A 1 146 ? -0.705 -14.960 -5.911 1.00 82.75 146 GLU A C 1
ATOM 1242 O O . GLU A 1 146 ? -0.524 -15.632 -4.891 1.00 82.75 146 GLU A O 1
ATOM 1247 N N . SER A 1 147 ? -1.917 -14.759 -6.434 1.00 79.19 147 SER A N 1
ATOM 1248 C CA . SER A 1 147 ? -3.159 -15.192 -5.784 1.00 79.19 147 SER A CA 1
ATOM 1249 C C . SER A 1 147 ? -3.321 -16.714 -5.704 1.00 79.19 147 SER A C 1
ATOM 1251 O O . SER A 1 147 ? -3.980 -17.235 -4.800 1.00 79.19 147 SER A O 1
ATOM 1253 N N . THR A 1 148 ? -2.691 -17.436 -6.630 1.00 70.88 148 THR A N 1
ATOM 1254 C CA . THR A 1 148 ? -2.787 -18.892 -6.793 1.00 70.88 148 THR A CA 1
ATOM 1255 C C . THR A 1 148 ? -1.796 -19.654 -5.909 1.00 70.88 148 THR A C 1
ATOM 1257 O O . THR A 1 148 ? -1.978 -20.849 -5.651 1.00 70.88 148 THR A O 1
ATOM 1260 N N . SER A 1 149 ? -0.764 -18.980 -5.394 1.00 64.69 149 SER A N 1
ATOM 1261 C CA . SER A 1 149 ? 0.282 -19.608 -4.594 1.00 64.69 149 SER A CA 1
ATOM 1262 C C . SER A 1 149 ? -0.096 -19.642 -3.115 1.00 64.69 149 SER A C 1
ATOM 1264 O O . SER A 1 149 ? 0.231 -18.752 -2.329 1.00 64.69 149 SER A O 1
ATOM 1266 N N . VAL A 1 150 ? -0.735 -20.740 -2.698 1.00 55.28 150 VAL A N 1
ATOM 1267 C CA . VAL A 1 150 ? -1.055 -21.010 -1.280 1.00 55.28 150 VAL A CA 1
ATOM 1268 C C . VAL A 1 150 ? 0.207 -21.052 -0.404 1.00 55.28 150 VAL A C 1
ATOM 1270 O O . VAL A 1 150 ? 0.125 -20.811 0.798 1.00 55.28 150 VAL A O 1
ATOM 1273 N N . PHE A 1 151 ? 1.377 -21.331 -0.990 1.00 55.03 151 PHE A N 1
ATOM 1274 C CA . PHE A 1 151 ? 2.665 -21.333 -0.291 1.00 55.03 151 PHE A CA 1
ATOM 1275 C C . PHE A 1 151 ? 3.360 -19.965 -0.288 1.00 55.03 151 PHE A C 1
ATOM 1277 O O . PHE A 1 151 ? 4.114 -19.680 0.640 1.00 55.03 151 PHE A O 1
ATOM 1284 N N . GLY A 1 152 ? 3.079 -19.104 -1.273 1.00 57.00 152 GLY A N 1
ATOM 1285 C CA . GLY A 1 152 ? 3.677 -17.771 -1.393 1.00 57.00 152 GLY A CA 1
ATOM 1286 C C . GLY A 1 152 ? 3.349 -16.854 -0.214 1.00 57.00 152 GLY A C 1
ATOM 1287 O O . GLY A 1 152 ? 4.213 -16.118 0.239 1.00 57.00 152 GLY A O 1
ATOM 1288 N N . GLN A 1 153 ? 2.152 -16.981 0.366 1.00 51.22 153 GLN A N 1
ATOM 1289 C CA . GLN A 1 153 ? 1.740 -16.223 1.560 1.00 51.22 153 GLN A CA 1
ATOM 1290 C C . GLN A 1 153 ? 2.500 -16.600 2.852 1.00 51.22 153 GLN A C 1
ATOM 1292 O O . GLN A 1 153 ? 2.389 -15.896 3.852 1.00 51.22 153 GLN A O 1
ATOM 1297 N N . PHE A 1 154 ? 3.220 -17.732 2.867 1.00 50.91 154 PHE A N 1
ATOM 1298 C CA . PHE A 1 154 ? 3.991 -18.203 4.029 1.00 50.91 154 PHE A CA 1
ATOM 1299 C C . PHE A 1 154 ? 5.496 -17.950 3.899 1.00 50.91 154 PHE A C 1
ATOM 1301 O O . PHE A 1 154 ? 6.236 -18.177 4.858 1.00 50.91 154 PHE A O 1
ATOM 1308 N N . ALA A 1 155 ? 5.965 -17.521 2.728 1.00 55.91 155 ALA A N 1
ATOM 1309 C CA . ALA A 1 155 ? 7.354 -17.146 2.550 1.00 55.91 155 ALA A CA 1
ATOM 1310 C C . ALA A 1 155 ? 7.566 -15.770 3.185 1.00 55.91 155 ALA A C 1
ATOM 1312 O O . ALA A 1 155 ? 6.915 -14.809 2.787 1.00 55.91 155 ALA A O 1
ATOM 1313 N N . SER A 1 156 ? 8.468 -15.683 4.169 1.00 60.47 156 SER A N 1
ATOM 1314 C CA . SER A 1 156 ? 8.919 -14.382 4.663 1.00 60.47 156 SER A CA 1
ATOM 1315 C C . SER A 1 156 ? 9.530 -13.618 3.496 1.00 60.47 156 SER A C 1
ATOM 1317 O O . SER A 1 156 ? 10.471 -14.099 2.857 1.00 60.47 156 SER A O 1
ATOM 1319 N N . ASP A 1 157 ? 8.961 -12.457 3.201 1.00 75.44 157 ASP A N 1
ATOM 1320 C CA . ASP A 1 157 ? 9.428 -11.585 2.136 1.00 75.44 157 ASP A CA 1
ATOM 1321 C C . ASP A 1 157 ? 10.047 -10.294 2.694 1.00 75.44 157 ASP A C 1
ATOM 1323 O O . ASP A 1 157 ? 10.254 -10.113 3.897 1.00 75.44 157 ASP A O 1
ATOM 1327 N N . TYR A 1 158 ? 10.386 -9.389 1.783 1.00 81.00 158 TYR A N 1
ATOM 1328 C CA . TYR A 1 158 ? 10.938 -8.083 2.117 1.00 81.00 158 TYR A CA 1
ATOM 1329 C C . TYR A 1 158 ? 9.992 -7.239 2.990 1.00 81.00 158 TYR A C 1
ATOM 1331 O O . TYR A 1 158 ? 10.458 -6.536 3.886 1.00 81.00 158 TYR A O 1
ATOM 1339 N N . LEU A 1 159 ? 8.671 -7.337 2.788 1.00 86.56 159 LEU A N 1
ATOM 1340 C CA . LEU A 1 159 ? 7.699 -6.604 3.600 1.00 86.56 159 LEU A CA 1
ATOM 1341 C C . LEU A 1 159 ? 7.613 -7.184 5.016 1.00 86.56 159 LEU A C 1
ATOM 1343 O O . LEU A 1 159 ? 7.536 -6.412 5.966 1.00 86.56 159 LEU A O 1
ATOM 1347 N N . ASP A 1 160 ? 7.695 -8.507 5.189 1.00 84.31 160 ASP A N 1
ATOM 1348 C CA . ASP A 1 160 ? 7.772 -9.118 6.527 1.00 84.31 160 ASP A CA 1
ATOM 1349 C C . ASP A 1 160 ? 8.969 -8.607 7.312 1.00 84.31 160 ASP A C 1
ATOM 1351 O O . ASP A 1 160 ? 8.846 -8.148 8.448 1.00 84.31 160 ASP A O 1
ATOM 1355 N N . ALA A 1 161 ? 10.142 -8.653 6.689 1.00 84.56 161 ALA A N 1
ATOM 1356 C CA . ALA A 1 161 ? 11.368 -8.261 7.352 1.00 84.56 161 ALA A CA 1
ATOM 1357 C C . ALA A 1 161 ? 11.400 -6.739 7.633 1.00 84.56 161 ALA A C 1
ATOM 1359 O O . ALA A 1 161 ? 11.940 -6.312 8.659 1.00 84.56 161 ALA A O 1
ATOM 1360 N N . LEU A 1 162 ? 10.744 -5.930 6.789 1.00 87.62 162 LEU A N 1
ATOM 1361 C CA . LEU A 1 162 ? 10.491 -4.508 7.029 1.00 87.62 162 LEU A CA 1
ATOM 1362 C C . LEU A 1 162 ? 9.552 -4.279 8.222 1.00 87.62 162 LEU A C 1
ATOM 1364 O O . LEU A 1 162 ? 9.867 -3.454 9.084 1.00 87.62 162 LEU A O 1
ATOM 1368 N N . TYR A 1 163 ? 8.446 -5.023 8.330 1.00 88.12 163 TYR A N 1
ATOM 1369 C CA . TYR A 1 163 ? 7.549 -4.929 9.487 1.00 88.12 163 TYR A CA 1
ATOM 1370 C C . TYR A 1 163 ? 8.254 -5.321 10.785 1.00 88.12 163 TYR A C 1
ATOM 1372 O O . TYR A 1 163 ? 8.191 -4.577 11.760 1.00 88.12 163 TYR A O 1
ATOM 1380 N N . GLU A 1 164 ? 8.970 -6.450 10.796 1.00 86.75 164 GLU A N 1
ATOM 1381 C CA . GLU A 1 164 ? 9.695 -6.925 11.980 1.00 86.75 164 GLU A CA 1
ATOM 1382 C C . GLU A 1 164 ? 10.734 -5.914 12.483 1.00 86.75 164 GLU A C 1
ATOM 1384 O O . GLU A 1 164 ? 11.027 -5.858 13.682 1.00 86.75 164 GLU A O 1
ATOM 1389 N N . ALA A 1 165 ? 11.347 -5.154 11.570 1.00 88.31 165 ALA A N 1
ATOM 1390 C CA . ALA A 1 165 ? 12.265 -4.082 11.925 1.00 88.31 165 ALA A CA 1
ATOM 1391 C C . ALA A 1 165 ? 11.515 -2.882 12.525 1.00 88.31 165 ALA A C 1
ATOM 1393 O O . ALA A 1 165 ? 11.935 -2.377 13.567 1.00 88.31 165 ALA A O 1
ATOM 1394 N N . LEU A 1 166 ? 10.399 -2.466 11.910 1.00 89.88 166 LEU A N 1
ATOM 1395 C CA . LEU A 1 166 ? 9.582 -1.338 12.371 1.00 89.88 166 LEU A CA 1
ATOM 1396 C C . LEU A 1 166 ? 8.948 -1.605 13.739 1.00 89.88 166 LEU A C 1
ATOM 1398 O O . LEU A 1 166 ? 9.058 -0.764 14.625 1.00 89.88 166 LEU A O 1
ATOM 1402 N N . GLU A 1 167 ? 8.344 -2.777 13.945 1.00 88.81 167 GLU A N 1
ATOM 1403 C CA . GLU A 1 167 ? 7.646 -3.148 15.188 1.00 88.81 167 GLU A CA 1
ATOM 1404 C C . GLU A 1 167 ? 8.568 -3.104 16.422 1.00 88.81 167 GLU A C 1
ATOM 1406 O O . GLU A 1 167 ? 8.115 -2.872 17.540 1.00 88.81 167 GLU A O 1
ATOM 1411 N N . LYS A 1 168 ? 9.882 -3.280 16.232 1.00 87.25 168 LYS A N 1
ATOM 1412 C CA . LYS A 1 168 ? 10.878 -3.218 17.315 1.00 87.25 168 LYS A CA 1
ATOM 1413 C C . LYS A 1 168 ? 11.330 -1.808 17.675 1.00 87.25 168 LYS A C 1
ATOM 1415 O O . LYS A 1 168 ? 11.884 -1.625 18.757 1.00 87.25 168 LYS A O 1
ATOM 1420 N N . GLU A 1 169 ? 11.179 -0.845 16.771 1.00 87.81 169 GLU A N 1
ATOM 1421 C CA . GLU A 1 169 ? 11.689 0.520 16.952 1.00 87.81 169 GLU A CA 1
ATOM 1422 C C . GLU A 1 169 ? 10.592 1.571 17.070 1.00 87.81 169 GLU A C 1
ATOM 1424 O O . GLU A 1 169 ? 10.836 2.637 17.631 1.00 87.81 169 GLU A O 1
ATOM 1429 N N . VAL A 1 170 ? 9.404 1.284 16.546 1.00 86.56 170 VAL A N 1
ATOM 1430 C CA . VAL A 1 170 ? 8.291 2.221 16.471 1.00 86.56 170 VAL A CA 1
ATOM 1431 C C . VAL A 1 170 ? 7.162 1.717 17.351 1.00 86.56 170 VAL A C 1
ATOM 1433 O O . VAL A 1 170 ? 6.727 0.572 17.239 1.00 86.56 170 VAL A O 1
ATOM 1436 N N . ASN A 1 171 ? 6.654 2.586 18.223 1.00 82.38 171 ASN A N 1
ATOM 1437 C CA . ASN A 1 171 ? 5.470 2.267 19.006 1.00 82.38 171 ASN A CA 1
ATOM 1438 C C . ASN A 1 171 ? 4.222 2.339 18.116 1.00 82.38 171 ASN A C 1
ATOM 1440 O O . ASN A 1 171 ? 3.680 3.416 17.865 1.00 82.38 171 ASN A O 1
ATOM 1444 N N . LEU A 1 172 ? 3.769 1.178 17.647 1.00 80.75 172 LEU A N 1
ATOM 1445 C CA . LEU A 1 172 ? 2.542 1.056 16.861 1.00 80.75 172 LEU A CA 1
ATOM 1446 C C . LEU A 1 172 ? 1.274 1.172 17.728 1.00 80.75 172 LEU A C 1
ATOM 1448 O O . LEU A 1 172 ? 0.191 1.372 17.192 1.00 80.75 172 LEU A O 1
ATOM 1452 N N . GLU A 1 173 ? 1.381 1.113 19.059 1.00 80.81 173 GLU A N 1
ATOM 1453 C CA . GLU A 1 173 ? 0.232 1.104 19.975 1.00 80.81 173 GLU A CA 1
ATOM 1454 C C . GLU A 1 173 ? -0.840 0.082 19.538 1.00 80.81 173 GLU A C 1
ATOM 1456 O O . GLU A 1 173 ? -0.549 -1.110 19.415 1.00 80.81 173 GLU A O 1
ATOM 1461 N N . SER A 1 174 ? -2.080 0.526 19.305 1.00 80.62 174 SER A N 1
ATOM 1462 C CA . SER A 1 174 ? -3.170 -0.297 18.773 1.00 80.62 174 SER A CA 1
ATOM 1463 C C . SER A 1 174 ? -3.373 -0.161 17.262 1.00 80.62 174 SER A C 1
ATOM 1465 O O . SER A 1 174 ? -4.313 -0.761 16.740 1.00 80.62 174 SER A O 1
ATOM 1467 N N . ARG A 1 175 ? -2.537 0.616 16.561 1.00 87.50 175 ARG A N 1
ATOM 1468 C CA . ARG A 1 175 ? -2.720 0.905 15.136 1.00 87.50 175 ARG A CA 1
ATOM 1469 C C . ARG A 1 175 ? -2.275 -0.270 14.268 1.00 87.50 175 ARG A C 1
ATOM 1471 O O . ARG A 1 175 ? -1.262 -0.919 14.532 1.00 87.50 175 ARG A O 1
ATOM 1478 N N . GLU A 1 176 ? -3.035 -0.545 13.217 1.00 91.38 176 GLU A N 1
ATOM 1479 C CA . GLU A 1 176 ? -2.682 -1.523 12.193 1.00 91.38 176 GLU A CA 1
ATOM 1480 C C . GLU A 1 176 ? -2.050 -0.818 10.984 1.00 91.38 176 GLU A C 1
ATOM 1482 O O . GLU A 1 176 ? -2.477 0.261 10.567 1.00 91.38 176 GLU A O 1
ATOM 1487 N N . ILE A 1 177 ? -1.014 -1.447 10.422 1.00 93.50 177 ILE A N 1
ATOM 1488 C CA . ILE A 1 177 ? -0.378 -1.016 9.176 1.00 93.50 177 ILE A CA 1
ATOM 1489 C C . ILE A 1 177 ? -0.837 -1.939 8.055 1.00 93.50 177 ILE A C 1
ATOM 1491 O O . ILE A 1 177 ? -0.712 -3.167 8.147 1.00 93.50 177 ILE A O 1
ATOM 1495 N N . PHE A 1 178 ? -1.309 -1.331 6.977 1.00 95.81 178 PHE A N 1
ATOM 1496 C CA . PHE A 1 178 ? -1.736 -1.990 5.758 1.00 95.81 178 PHE A CA 1
ATOM 1497 C C . PHE A 1 178 ? -0.808 -1.604 4.610 1.00 95.81 178 PHE A C 1
ATOM 1499 O O . PHE A 1 178 ? -0.311 -0.480 4.558 1.00 95.81 178 PHE A O 1
ATOM 1506 N N . ILE A 1 179 ? -0.600 -2.524 3.671 1.00 95.56 179 ILE A N 1
ATOM 1507 C CA . ILE A 1 179 ? 0.099 -2.244 2.416 1.00 95.56 179 ILE A CA 1
ATOM 1508 C C . ILE A 1 179 ? -0.782 -2.674 1.253 1.00 95.56 179 ILE A C 1
ATOM 1510 O O . ILE A 1 179 ? -1.321 -3.782 1.256 1.00 95.56 179 ILE A O 1
ATOM 1514 N N . ILE A 1 180 ? -0.913 -1.788 0.268 1.00 96.94 180 ILE A N 1
ATOM 1515 C CA . ILE A 1 180 ? -1.590 -2.036 -1.003 1.00 96.94 180 ILE A CA 1
ATOM 1516 C C . ILE A 1 180 ? -0.562 -1.891 -2.124 1.00 96.94 180 ILE A C 1
ATOM 1518 O O . ILE A 1 180 ? 0.071 -0.841 -2.246 1.00 96.94 180 ILE A O 1
ATOM 1522 N N . TYR A 1 181 ? -0.409 -2.927 -2.945 1.00 94.25 181 TYR A N 1
ATOM 1523 C CA . TYR A 1 181 ? 0.559 -2.950 -4.043 1.00 94.25 181 TYR A CA 1
ATOM 1524 C C . TYR A 1 181 ? 0.093 -3.855 -5.202 1.00 94.25 181 TYR A C 1
ATOM 1526 O O . TYR A 1 181 ? -0.750 -4.729 -4.986 1.00 94.25 181 TYR A O 1
ATOM 1534 N N . PRO A 1 182 ? 0.596 -3.661 -6.437 1.00 92.50 182 PRO A N 1
ATOM 1535 C CA . PRO A 1 182 ? 0.278 -4.524 -7.577 1.00 92.50 182 PRO A CA 1
ATOM 1536 C C . PRO A 1 182 ? 0.694 -5.983 -7.342 1.00 92.50 182 PRO A C 1
ATOM 1538 O O . PRO A 1 182 ? 1.822 -6.252 -6.925 1.00 92.50 182 PRO A O 1
ATOM 1541 N N . ALA A 1 183 ? -0.207 -6.921 -7.631 1.00 91.69 183 ALA A N 1
ATOM 1542 C CA . ALA A 1 183 ? 0.054 -8.360 -7.632 1.00 91.69 183 ALA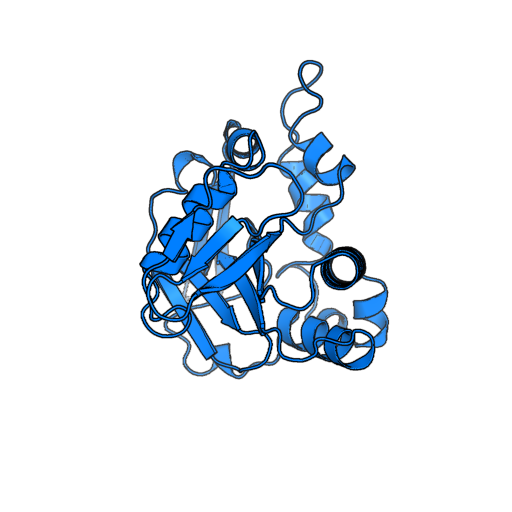 A CA 1
ATOM 1543 C C . ALA A 1 183 ? 0.472 -8.846 -9.031 1.00 91.69 183 ALA A C 1
ATOM 1545 O O . ALA A 1 183 ? 0.453 -8.090 -9.991 1.00 91.69 183 ALA A O 1
ATOM 1546 N N . SER A 1 184 ? 0.866 -10.112 -9.157 1.00 88.31 184 SER A N 1
ATOM 1547 C CA . SER A 1 184 ? 1.419 -10.691 -10.395 1.00 88.31 184 SER A CA 1
ATOM 1548 C C . SER A 1 184 ? 0.425 -10.774 -11.549 1.00 88.31 184 SER A C 1
ATOM 1550 O O . SER A 1 184 ? 0.847 -10.840 -12.700 1.00 88.31 184 SER A O 1
ATOM 1552 N N . GLU A 1 185 ? -0.874 -10.779 -11.265 1.00 90.38 185 GLU A N 1
ATOM 1553 C CA . GLU A 1 185 ? -1.913 -10.765 -12.290 1.00 90.38 185 GLU A CA 1
ATOM 1554 C C . GLU A 1 185 ? -2.288 -9.331 -12.674 1.00 90.38 185 GLU A C 1
ATOM 1556 O O . GLU A 1 185 ? -2.392 -8.448 -11.817 1.00 90.38 185 GLU A O 1
ATOM 1561 N N . LYS A 1 186 ? -2.555 -9.111 -13.966 1.00 90.62 186 LYS A N 1
ATOM 1562 C CA . LYS A 1 186 ? -2.960 -7.800 -14.477 1.00 90.62 186 LYS A CA 1
ATOM 1563 C C . LYS A 1 186 ? -4.182 -7.264 -13.716 1.00 90.62 186 LYS A C 1
ATOM 1565 O O . LYS A 1 186 ? -5.153 -7.985 -13.491 1.00 90.62 186 LYS A O 1
ATOM 1570 N N . ASN A 1 187 ? -4.135 -5.981 -13.348 1.00 92.62 187 ASN A N 1
ATOM 1571 C CA . ASN A 1 187 ? -5.172 -5.259 -12.592 1.00 92.62 187 ASN A CA 1
ATOM 1572 C C . ASN A 1 187 ? -5.491 -5.844 -11.214 1.00 92.62 187 ASN A C 1
ATOM 1574 O O . ASN A 1 187 ? -6.497 -5.475 -10.608 1.00 92.62 187 ASN A O 1
ATOM 1578 N N . GLN A 1 188 ? -4.665 -6.751 -10.700 1.00 94.75 188 GLN A N 1
ATOM 1579 C CA . GLN A 1 188 ? -4.838 -7.308 -9.373 1.00 94.75 188 GLN A CA 1
ATOM 1580 C C . GLN A 1 188 ? -3.955 -6.556 -8.375 1.00 94.75 188 GLN A C 1
ATOM 1582 O O . GLN A 1 188 ? -2.784 -6.279 -8.627 1.00 94.75 188 GLN A O 1
ATOM 1587 N N . PHE A 1 189 ? -4.517 -6.245 -7.213 1.00 95.81 189 PHE A N 1
ATOM 1588 C CA . PHE A 1 189 ? -3.833 -5.607 -6.098 1.00 95.81 189 PHE A CA 1
ATOM 1589 C C . PHE A 1 189 ? -3.819 -6.547 -4.905 1.00 95.81 189 PHE A C 1
ATOM 1591 O O . PHE A 1 189 ? -4.853 -7.096 -4.518 1.00 95.81 189 PHE A O 1
ATOM 1598 N N . ALA A 1 190 ? -2.642 -6.705 -4.314 1.00 94.56 190 ALA A N 1
ATOM 1599 C CA . ALA A 1 190 ? -2.465 -7.349 -3.032 1.00 94.56 190 ALA A CA 1
ATOM 1600 C C . ALA A 1 190 ? -2.694 -6.321 -1.920 1.00 94.56 190 ALA A C 1
ATOM 1602 O O . ALA A 1 190 ? -2.109 -5.237 -1.911 1.00 94.56 190 ALA A O 1
ATOM 1603 N N . ILE A 1 191 ? -3.541 -6.688 -0.969 1.00 95.62 191 ILE A N 1
ATOM 1604 C CA . ILE A 1 191 ? -3.785 -5.984 0.279 1.00 95.62 191 ILE A CA 1
ATOM 1605 C C . ILE A 1 191 ? -3.205 -6.864 1.382 1.00 95.62 191 ILE A C 1
ATOM 1607 O O . ILE A 1 191 ? -3.521 -8.052 1.463 1.00 95.62 191 ILE A O 1
ATOM 1611 N N . ARG A 1 192 ? -2.359 -6.299 2.240 1.00 91.25 192 ARG A N 1
ATOM 1612 C CA . ARG A 1 192 ? -1.731 -7.020 3.351 1.00 91.25 192 ARG A CA 1
ATOM 1613 C C . ARG A 1 192 ? -1.865 -6.230 4.639 1.00 91.25 192 ARG A C 1
ATOM 1615 O O . ARG A 1 192 ? -1.629 -5.027 4.647 1.00 91.25 192 ARG A O 1
ATOM 1622 N N . THR A 1 193 ? -2.170 -6.915 5.738 1.00 90.56 193 THR A N 1
ATOM 1623 C CA . THR A 1 193 ? -1.924 -6.374 7.084 1.00 90.56 193 THR A CA 1
ATOM 1624 C C . THR A 1 193 ? -0.508 -6.749 7.489 1.00 90.56 193 THR A C 1
ATOM 1626 O O . THR A 1 193 ? -0.189 -7.932 7.473 1.00 90.56 193 THR A O 1
ATOM 1629 N N . MET A 1 194 ? 0.334 -5.813 7.902 1.00 83.81 194 MET A N 1
ATOM 1630 C CA . MET A 1 194 ? 1.731 -6.144 8.218 1.00 83.81 194 MET A CA 1
ATOM 1631 C C . MET A 1 194 ? 1.876 -7.037 9.464 1.00 83.81 194 MET A C 1
ATOM 1633 O O . MET A 1 194 ? 2.824 -7.800 9.578 1.00 83.81 194 MET A O 1
ATOM 1637 N N . LYS A 1 195 ? 0.877 -7.025 10.355 1.00 79.62 195 LYS A N 1
ATOM 1638 C CA . LYS A 1 195 ? 0.833 -7.848 11.575 1.00 79.62 195 LYS A CA 1
ATOM 1639 C C . LYS A 1 195 ? 0.485 -9.325 11.340 1.00 79.62 195 LYS A C 1
ATOM 1641 O O . LYS A 1 195 ? 0.722 -10.157 12.213 1.00 79.62 195 LYS A O 1
ATOM 1646 N N . LYS A 1 196 ? -0.162 -9.664 10.221 1.00 76.62 196 LYS A N 1
ATOM 1647 C CA . LYS A 1 196 ? -0.664 -11.025 9.948 1.00 76.62 196 LYS A CA 1
ATOM 1648 C C . LYS A 1 196 ? -0.161 -11.485 8.588 1.00 76.62 196 LYS A C 1
ATOM 1650 O O . LYS A 1 196 ? -0.087 -10.704 7.652 1.00 76.62 196 LYS A O 1
ATOM 1655 N N . THR A 1 197 ? 0.047 -12.783 8.429 1.00 73.12 197 THR A N 1
ATOM 1656 C CA . THR A 1 197 ? 0.438 -13.405 7.150 1.00 73.12 197 THR A CA 1
ATOM 1657 C C . THR A 1 197 ? -0.709 -13.490 6.131 1.00 73.12 197 THR A C 1
ATOM 1659 O O . THR A 1 197 ? -0.668 -14.280 5.193 1.00 73.12 197 THR A O 1
ATOM 1662 N N . ILE A 1 198 ? -1.778 -12.707 6.318 1.00 82.38 198 ILE A N 1
ATOM 1663 C CA . ILE A 1 198 ? -2.946 -12.722 5.439 1.00 82.38 198 ILE A CA 1
ATOM 1664 C C . ILE A 1 198 ? -2.737 -11.691 4.336 1.00 82.38 198 ILE A C 1
ATOM 1666 O O . ILE A 1 198 ? -2.626 -10.492 4.605 1.00 82.38 198 ILE A O 1
ATOM 1670 N N . VAL A 1 199 ? -2.764 -12.179 3.099 1.00 89.50 199 VAL A N 1
ATOM 1671 C CA . VAL A 1 199 ? -2.840 -11.363 1.889 1.00 89.50 199 VAL A CA 1
ATOM 1672 C C . VAL A 1 199 ? -4.206 -11.584 1.246 1.00 89.50 199 VAL A C 1
ATOM 1674 O O . VAL A 1 199 ? -4.682 -12.715 1.109 1.00 89.50 199 VAL A O 1
ATOM 1677 N N . GLU A 1 200 ? -4.870 -10.497 0.880 1.00 93.19 200 GLU A N 1
ATOM 1678 C CA . GLU A 1 200 ? -6.072 -10.515 0.059 1.00 93.19 200 GLU A CA 1
ATOM 1679 C C . GLU A 1 200 ? -5.763 -9.939 -1.316 1.00 93.19 200 GLU A C 1
ATOM 1681 O O . GLU A 1 200 ? -5.067 -8.940 -1.428 1.00 93.19 200 GLU A O 1
ATOM 1686 N N . TYR A 1 201 ? -6.319 -10.554 -2.354 1.00 94.69 201 TYR A N 1
ATOM 1687 C CA . TYR A 1 201 ? -6.165 -10.103 -3.728 1.00 94.69 201 TYR A CA 1
ATOM 1688 C C . TYR A 1 201 ? -7.495 -9.551 -4.228 1.00 94.69 201 TYR A C 1
ATOM 1690 O O . TYR A 1 201 ? -8.527 -10.219 -4.106 1.00 94.69 201 TYR A O 1
ATOM 1698 N N . VAL A 1 202 ? -7.474 -8.343 -4.784 1.00 96.19 202 VAL A N 1
ATOM 1699 C CA . VAL A 1 202 ? -8.649 -7.691 -5.373 1.00 96.19 202 VAL A CA 1
ATOM 1700 C C . VAL A 1 202 ? -8.344 -7.240 -6.794 1.00 96.19 202 VAL A C 1
ATOM 1702 O O . VAL A 1 202 ? -7.250 -6.758 -7.066 1.00 96.19 202 VAL A O 1
ATOM 1705 N N . TYR A 1 203 ? -9.307 -7.380 -7.704 1.00 96.38 203 TYR A N 1
ATOM 1706 C CA . TYR A 1 203 ? -9.185 -6.832 -9.055 1.00 96.38 203 TYR A CA 1
ATOM 1707 C C . TYR A 1 203 ? -9.724 -5.406 -9.095 1.00 96.38 203 TYR A C 1
ATOM 1709 O O . TYR A 1 203 ? -10.826 -5.144 -8.610 1.00 96.38 203 TYR A O 1
ATOM 1717 N N . TYR A 1 204 ? -8.956 -4.499 -9.690 1.00 96.38 204 TYR A N 1
ATOM 1718 C CA . TYR A 1 204 ? -9.304 -3.097 -9.845 1.00 96.38 204 TYR A CA 1
ATOM 1719 C C . TYR A 1 204 ? -8.694 -2.523 -11.130 1.00 96.38 204 TYR A C 1
ATOM 1721 O O . TYR A 1 204 ? -7.494 -2.283 -11.221 1.00 96.38 204 TYR A O 1
ATOM 1729 N N . GLU A 1 205 ? -9.545 -2.270 -12.122 1.00 95.19 205 GLU A N 1
ATOM 1730 C CA . GLU A 1 205 ? -9.144 -1.759 -13.444 1.00 95.19 205 GLU A CA 1
ATOM 1731 C C . GLU A 1 205 ? -8.899 -0.245 -13.453 1.00 95.19 205 GLU A C 1
ATOM 1733 O O . GLU A 1 205 ? -8.287 0.286 -14.373 1.00 95.19 205 GLU A O 1
ATOM 1738 N N . GLY A 1 206 ? -9.317 0.474 -12.405 1.00 93.38 206 GLY A N 1
ATOM 1739 C CA . GLY A 1 206 ? -9.190 1.932 -12.331 1.00 93.38 206 GLY A CA 1
ATOM 1740 C C . GLY A 1 206 ? -7.752 2.454 -12.243 1.00 93.38 206 GLY A C 1
ATOM 1741 O O . GLY A 1 206 ? -7.577 3.638 -11.990 1.00 93.38 206 GLY A O 1
ATOM 1742 N N . MET A 1 207 ? -6.736 1.597 -12.384 1.00 92.25 207 MET A N 1
ATOM 1743 C CA . MET A 1 207 ? -5.321 1.979 -12.453 1.00 92.25 207 MET A CA 1
ATOM 1744 C C . MET A 1 207 ? -4.700 1.806 -13.843 1.00 92.25 207 MET A C 1
ATOM 1746 O O . MET A 1 207 ? -3.577 2.267 -14.041 1.00 92.25 207 MET A O 1
ATOM 1750 N N . GLU A 1 208 ? -5.412 1.193 -14.798 1.00 91.38 208 GLU A N 1
ATOM 1751 C CA . GLU A 1 208 ? -4.871 0.877 -16.130 1.00 91.38 208 GLU A CA 1
ATOM 1752 C C . GLU A 1 208 ? -4.367 2.110 -16.886 1.00 91.38 208 GLU A C 1
ATOM 1754 O O . GLU A 1 208 ? -3.433 2.006 -17.675 1.00 91.38 208 GLU A O 1
ATOM 1759 N N . GLU A 1 209 ? -4.950 3.286 -16.634 1.00 89.31 209 GLU A N 1
ATOM 1760 C CA . GLU A 1 209 ? -4.512 4.536 -17.263 1.00 89.31 209 GLU A CA 1
ATOM 1761 C C . GLU A 1 209 ? -3.140 5.032 -16.766 1.00 89.31 209 GLU A C 1
ATOM 1763 O O . GLU A 1 209 ? -2.525 5.873 -17.418 1.00 89.31 209 GLU A O 1
ATOM 1768 N N . TYR A 1 210 ? -2.663 4.543 -15.615 1.00 89.81 210 TYR A N 1
ATOM 1769 C CA . TYR A 1 210 ? -1.401 4.967 -15.001 1.00 89.81 210 TYR A CA 1
ATOM 1770 C C . TYR A 1 210 ? -0.292 3.942 -15.207 1.00 89.81 210 TYR A C 1
ATOM 1772 O O . TYR A 1 210 ? 0.844 4.313 -15.511 1.00 89.81 210 TYR A O 1
ATOM 1780 N N . PHE A 1 211 ? -0.600 2.664 -14.988 1.00 89.12 211 PHE A N 1
ATOM 1781 C CA . PHE A 1 211 ? 0.354 1.572 -15.124 1.00 89.12 211 PHE A CA 1
ATOM 1782 C C . PHE A 1 211 ? -0.349 0.221 -15.274 1.00 89.12 211 PHE A C 1
ATOM 1784 O O . PHE A 1 211 ? -1.483 0.024 -14.839 1.00 89.12 211 PHE A O 1
ATOM 1791 N N . SER A 1 212 ? 0.376 -0.738 -15.838 1.00 86.12 212 SER A N 1
ATOM 1792 C CA . SER A 1 212 ? 0.008 -2.145 -15.916 1.00 86.12 212 SER A CA 1
ATOM 1793 C C . SER A 1 212 ? 1.205 -2.993 -15.500 1.00 86.12 212 SER A C 1
ATOM 1795 O O . SER A 1 212 ? 2.339 -2.763 -15.923 1.00 86.12 212 SER A O 1
ATOM 1797 N N . TYR A 1 213 ? 0.956 -3.991 -14.662 1.00 84.06 213 TYR A N 1
ATOM 1798 C CA . TYR A 1 213 ? 1.959 -4.958 -14.245 1.00 84.06 213 TYR A CA 1
ATOM 1799 C C . TYR A 1 213 ? 1.377 -6.359 -14.358 1.00 84.06 213 TYR A C 1
ATOM 1801 O O . TYR A 1 213 ? 0.263 -6.614 -13.905 1.00 84.06 213 TYR A O 1
ATOM 1809 N N . GLU A 1 214 ? 2.138 -7.253 -14.974 1.00 85.81 214 GLU A N 1
ATOM 1810 C CA . GLU A 1 214 ? 1.794 -8.658 -15.117 1.00 85.81 214 GLU A CA 1
ATOM 1811 C C . GLU A 1 214 ? 3.075 -9.492 -15.109 1.00 85.81 214 GLU A C 1
ATOM 1813 O O . GLU A 1 214 ? 4.081 -9.145 -15.731 1.00 85.81 214 GLU A O 1
ATOM 1818 N N . THR A 1 215 ? 3.051 -10.623 -14.416 1.00 78.38 215 THR A N 1
ATOM 1819 C CA . THR A 1 215 ? 4.122 -11.612 -14.468 1.00 78.38 215 THR A CA 1
ATOM 1820 C C . THR A 1 215 ? 3.607 -12.903 -15.078 1.00 78.38 215 THR A C 1
ATOM 1822 O O . THR A 1 215 ? 2.796 -13.609 -14.490 1.00 78.38 215 THR A O 1
ATOM 1825 N N . MET A 1 216 ? 4.128 -13.240 -16.254 1.00 68.88 216 MET A N 1
ATOM 1826 C CA . MET A 1 216 ? 3.851 -14.491 -16.942 1.00 68.88 216 MET A CA 1
ATOM 1827 C C . MET A 1 216 ? 4.909 -15.537 -16.597 1.00 68.88 216 MET A C 1
ATOM 1829 O O . MET A 1 216 ? 6.094 -15.377 -16.902 1.00 68.88 216 MET A O 1
ATOM 1833 N N . ILE A 1 217 ? 4.483 -16.660 -16.026 1.00 59.81 217 ILE A N 1
ATOM 1834 C CA . ILE A 1 217 ? 5.334 -17.844 -15.898 1.00 59.81 217 ILE A CA 1
ATOM 1835 C C . ILE A 1 217 ? 5.195 -18.669 -17.179 1.00 59.81 217 ILE A C 1
ATOM 1837 O O . ILE A 1 217 ? 4.126 -19.206 -17.465 1.00 59.81 217 ILE A O 1
ATOM 1841 N N . ARG A 1 218 ? 6.283 -18.817 -17.947 1.00 48.41 218 ARG A N 1
ATOM 1842 C CA . ARG A 1 218 ? 6.354 -19.849 -18.990 1.00 48.41 218 ARG A CA 1
ATOM 1843 C C . ARG A 1 218 ? 6.945 -21.125 -18.398 1.00 48.41 218 ARG A C 1
ATOM 1845 O O . ARG A 1 218 ? 8.077 -21.138 -17.899 1.00 48.41 218 ARG A O 1
ATOM 1852 N N . VAL A 1 219 ? 6.159 -22.196 -18.458 1.00 43.69 219 VAL A N 1
ATOM 1853 C CA . VAL A 1 219 ? 6.642 -23.562 -18.257 1.00 43.69 219 VAL A CA 1
ATOM 1854 C C . VAL A 1 219 ? 7.155 -24.037 -19.616 1.00 43.69 219 VAL A C 1
ATOM 1856 O O . VAL A 1 219 ? 6.367 -24.159 -20.551 1.00 43.69 219 VAL A O 1
ATOM 1859 N N . GLU A 1 220 ? 8.471 -24.204 -19.732 1.00 44.91 220 GLU A N 1
ATOM 1860 C CA . GLU A 1 220 ? 9.102 -24.948 -20.833 1.00 44.91 220 GLU A CA 1
ATOM 1861 C C . GLU A 1 220 ? 9.169 -26.431 -20.474 1.00 44.91 220 GLU A C 1
ATOM 1863 O O . GLU A 1 220 ? 9.475 -26.719 -19.289 1.00 44.91 220 GLU A O 1
#

pLDDT: mean 83.16, std 12.98, range [43.69, 98.12]